Protein 4ROJ (pdb70)

Radius of gyration: 23.45 Å; Cα contacts (8 Å, |Δi|>4): 640; chains: 6; bounding box: 50×58×57 Å

Nearest PDB structures (foldseek):
  4roj-assembly1_A  TM=1.006E+00  e=5.117E-21  Homo sapiens
  7wfy-assembly1_C  TM=9.714E-01  e=4.549E-19  Homo sapiens
  2dlz-assembly1_A  TM=9.490E-01  e=2.581E-17  Homo sapiens
  2crh-assembly1_A  TM=8.941E-01  e=1.228E-12  Homo sapiens
  2ror-assembly1_A  TM=9.161E-01  e=2.485E-12  Homo sapiens

Solvent-accessible surface area: 17900 Å² total

Structure (mmCIF, N/CA/C/O backbone):
data_4ROJ
#
_entry.id   4ROJ
#
_cell.length_a   99.764
_cell.length_b   99.764
_cell.length_c   160.946
_cell.angle_alpha   90.000
_cell.angle_beta   90.000
_cell.angle_gamma   120.000
#
_symmetry.space_group_name_H-M   'P 61 2 2'
#
loop_
_entity.id
_entity.type
_entity.pdbx_description
1 polymer 'Guanine nucleotide exchange factor VAV2'
2 polymer 'Thioredoxin-interacting protein'
3 non-polymer 'UNKNOWN ATOM OR ION'
4 water water
#
loop_
_atom_site.group_PDB
_atom_site.id
_atom_site.type_symbol
_atom_site.label_atom_id
_atom_site.label_alt_id
_atom_site.label_comp_id
_atom_site.label_asym_id
_atom_site.label_entity_id
_atom_site.label_seq_id
_atom_site.pdbx_PDB_ins_code
_atom_site.Cartn_x
_atom_site.Cartn_y
_atom_site.Cartn_z
_atom_site.occupancy
_atom_site.B_iso_or_equiv
_atom_site.auth_seq_id
_atom_site.auth_comp_id
_atom_site.auth_asym_id
_atom_site.auth_atom_id
_atom_site.pdbx_PDB_model_num
ATOM 1 N N . ASP A 1 2 ? 88.234 1.264 6.840 1.00 71.21 667 ASP A N 1
ATOM 2 C CA . ASP A 1 2 ? 88.493 1.876 5.499 1.00 70.44 667 ASP A CA 1
ATOM 3 C C . ASP A 1 2 ? 87.256 2.678 5.046 1.00 63.98 667 ASP A C 1
ATOM 4 O O . ASP A 1 2 ? 86.212 2.104 4.697 1.00 64.94 667 ASP A O 1
ATOM 9 N N . TYR A 1 3 ? 87.397 3.998 5.044 1.00 53.01 668 TYR A N 1
ATOM 10 C CA . TYR A 1 3 ? 86.283 4.913 4.781 1.00 48.74 668 TYR A CA 1
ATOM 11 C C . TYR A 1 3 ? 86.402 5.572 3.449 1.00 45.51 668 TYR A C 1
ATOM 12 O O . TYR A 1 3 ? 85.660 6.515 3.164 1.00 40.11 668 TYR A O 1
ATOM 21 N N . THR A 1 4 ? 87.335 5.110 2.631 1.00 46.53 669 THR A N 1
ATOM 22 C CA . THR A 1 4 ? 87.649 5.825 1.382 1.00 50.70 669 THR A CA 1
ATOM 23 C C . THR A 1 4 ? 86.474 5.807 0.408 1.00 50.99 669 THR A C 1
ATOM 24 O O . THR A 1 4 ? 86.386 6.658 -0.451 1.00 55.36 669 THR A O 1
ATOM 28 N N . ALA A 1 5 ? 85.570 4.846 0.567 1.00 49.90 670 ALA A N 1
ATOM 29 C CA . ALA A 1 5 ? 84.366 4.773 -0.232 1.00 51.09 670 ALA A CA 1
ATOM 30 C C . ALA A 1 5 ? 83.341 5.865 0.085 1.00 46.71 670 ALA A C 1
ATOM 31 O O . ALA A 1 5 ? 82.556 6.229 -0.793 1.00 47.28 670 ALA A O 1
ATOM 33 N N . TYR A 1 6 ? 83.355 6.417 1.309 1.00 41.80 671 TYR A N 1
ATOM 34 C CA . TYR A 1 6 ? 82.308 7.335 1.712 1.00 38.10 671 TYR A CA 1
ATOM 35 C C . TYR A 1 6 ? 82.521 8.735 1.137 1.00 38.26 671 TYR A C 1
ATOM 36 O O . TYR A 1 6 ? 83.630 9.287 1.225 1.00 36.71 671 TYR A O 1
ATOM 45 N N . PRO A 1 7 ? 81.448 9.344 0.590 1.00 38.11 672 PRO A N 1
ATOM 46 C CA . PRO A 1 7 ? 81.518 10.686 -0.013 1.00 37.13 672 PRO A CA 1
ATOM 47 C C . PRO A 1 7 ? 81.885 11.819 0.963 1.00 33.20 672 PRO A C 1
ATOM 48 O O . PRO A 1 7 ? 82.264 12.917 0.516 1.00 33.70 672 PRO A O 1
ATOM 52 N N . TRP A 1 8 ? 81.784 11.561 2.261 1.00 27.62 673 TRP A N 1
ATOM 53 C CA . TRP A 1 8 ? 82.191 12.531 3.309 1.00 25.36 673 TRP A CA 1
ATOM 54 C C . TRP A 1 8 ? 83.624 12.353 3.802 1.00 24.46 673 TRP A C 1
ATOM 55 O O . TRP A 1 8 ? 84.111 13.161 4.631 1.00 23.37 673 TRP A O 1
ATOM 66 N N . PHE A 1 9 ? 84.301 11.293 3.339 1.00 27.10 674 PHE A N 1
ATOM 67 C CA . PHE A 1 9 ? 85.636 11.024 3.809 1.00 28.32 674 PHE A CA 1
ATOM 68 C C . PHE A 1 9 ? 86.708 11.671 2.910 1.00 29.54 674 PHE A C 1
ATOM 69 O O . PHE A 1 9 ? 86.802 11.389 1.730 1.00 29.79 674 PHE A O 1
ATOM 77 N N . ALA A 1 10 ? 87.511 12.522 3.521 1.00 27.21 675 ALA A N 1
ATOM 78 C CA . ALA A 1 10 ? 88.533 13.332 2.814 1.00 28.27 675 ALA A CA 1
ATOM 79 C C . ALA A 1 10 ? 89.955 12.837 3.008 1.00 29.91 675 ALA A C 1
ATOM 80 O O . ALA A 1 10 ? 90.894 13.456 2.492 1.00 32.47 675 ALA A O 1
ATOM 82 N N . GLY A 1 11 ? 90.156 11.751 3.753 1.00 29.82 676 GLY A N 1
ATOM 83 C CA . GLY A 1 11 ? 91.505 11.251 3.950 1.00 32.69 676 GLY A CA 1
ATOM 84 C C . GLY A 1 11 ? 92.336 12.262 4.739 1.00 32.82 676 GLY A C 1
ATOM 85 O O . GLY A 1 11 ? 91.797 12.961 5.613 1.00 31.11 676 GLY A O 1
ATOM 86 N N . ASN A 1 12 ? 93.615 12.356 4.385 1.00 33.27 677 ASN A N 1
ATOM 87 C CA A ASN A 1 12 ? 94.611 13.166 5.104 0.70 36.54 677 ASN A CA 1
ATOM 88 C CA B ASN A 1 12 ? 94.602 13.171 5.131 0.30 35.50 677 ASN A CA 1
ATOM 89 C C . ASN A 1 12 ? 94.599 14.654 4.730 1.00 34.89 677 ASN A C 1
ATOM 90 O O . ASN A 1 12 ? 95.643 15.254 4.577 1.00 42.15 677 ASN A O 1
ATOM 99 N N . MET A 1 13 ? 93.432 15.248 4.553 1.00 33.75 678 MET A N 1
ATOM 100 C CA . MET A 1 13 ? 93.346 16.656 4.113 1.00 32.27 678 MET A CA 1
ATOM 101 C C . MET A 1 13 ? 93.653 17.541 5.323 1.00 32.88 678 MET A C 1
ATOM 102 O O . MET A 1 13 ? 93.134 17.239 6.389 1.00 32.55 678 MET A O 1
ATOM 107 N N . GLU A 1 14 ? 94.465 18.600 5.185 1.00 33.87 679 GLU A N 1
ATOM 108 C CA . GLU A 1 14 ? 94.768 19.477 6.347 1.00 34.58 679 GLU A CA 1
ATOM 109 C C . GLU A 1 14 ? 93.846 20.720 6.432 1.00 31.44 679 GLU A C 1
ATOM 110 O O . GLU A 1 14 ? 92.986 20.895 5.585 1.00 28.22 679 GLU A O 1
ATOM 116 N N . ARG A 1 15 ? 93.989 21.535 7.482 1.00 29.35 680 ARG A N 1
ATOM 117 C CA . ARG A 1 15 ? 92.991 22.553 7.756 1.00 28.31 680 ARG A CA 1
ATOM 118 C C . ARG A 1 15 ? 92.887 23.533 6.630 1.00 27.23 680 ARG A C 1
ATOM 119 O O . ARG A 1 15 ? 91.795 23.865 6.247 1.00 25.14 680 ARG A O 1
ATOM 127 N N . GLN A 1 16 ? 94.014 24.004 6.111 1.00 28.38 681 GLN A N 1
ATOM 128 C CA . GLN A 1 16 ? 93.995 25.046 5.078 1.00 31.47 681 GLN A CA 1
ATOM 129 C C . GLN A 1 16 ? 93.216 24.562 3.824 1.00 30.14 681 GLN A C 1
ATOM 130 O O . GLN A 1 16 ? 92.357 25.284 3.287 1.00 29.02 681 GLN A O 1
ATOM 136 N N . GLN A 1 17 ? 93.514 23.347 3.389 1.00 29.38 682 GLN A N 1
ATOM 137 C CA . GLN A 1 17 ? 92.823 22.804 2.218 1.00 29.88 682 GLN A CA 1
ATOM 138 C C . GLN A 1 17 ? 91.367 22.700 2.476 1.00 27.86 682 GLN A C 1
ATOM 139 O O . GLN A 1 17 ? 90.542 23.015 1.632 1.00 26.63 682 GLN A O 1
ATOM 145 N N . THR A 1 18 ? 91.015 22.227 3.670 1.00 24.53 683 THR A N 1
ATOM 146 C CA . THR A 1 18 ? 89.625 22.009 4.032 1.00 24.74 683 THR A CA 1
ATOM 147 C C . THR A 1 18 ? 88.842 23.328 4.059 1.00 25.80 683 THR A C 1
ATOM 148 O O . THR A 1 18 ? 87.721 23.404 3.548 1.00 24.64 683 THR A O 1
ATOM 152 N N . ASP A 1 19 ? 89.421 24.346 4.710 1.00 26.84 684 ASP A N 1
ATOM 153 C CA . ASP A 1 19 ? 88.793 25.664 4.759 1.00 29.43 684 ASP A CA 1
ATOM 154 C C . ASP A 1 19 ? 88.584 26.224 3.358 1.00 32.81 684 ASP A C 1
ATOM 155 O O . ASP A 1 19 ? 87.469 26.694 3.000 1.00 32.14 684 ASP A O 1
ATOM 160 N N . ASN A 1 20 ? 89.654 26.162 2.557 1.00 34.13 685 ASN A N 1
ATOM 161 C CA . ASN A 1 20 ? 89.599 26.668 1.205 1.00 40.09 685 ASN A CA 1
ATOM 162 C C . ASN A 1 20 ? 88.532 25.959 0.388 1.00 37.42 685 ASN A C 1
ATOM 163 O O . ASN A 1 20 ? 87.907 26.546 -0.445 1.00 38.56 685 ASN A O 1
ATOM 168 N N . LEU A 1 21 ? 88.299 24.704 0.670 1.00 33.87 686 LEU A N 1
ATOM 169 C CA . LEU A 1 21 ? 87.308 23.941 -0.063 1.00 36.45 686 LEU A CA 1
ATOM 170 C C . LEU A 1 21 ? 85.861 24.180 0.374 1.00 36.69 686 LEU A C 1
ATOM 171 O O . LEU A 1 21 ? 84.986 24.466 -0.466 1.00 42.38 686 LEU A O 1
ATOM 176 N N . LEU A 1 22 ? 85.589 24.065 1.682 1.00 30.87 687 LEU A N 1
ATOM 177 C CA . LEU A 1 22 ? 84.241 24.210 2.195 1.00 30.70 687 LEU A CA 1
ATOM 178 C C . LEU A 1 22 ? 83.690 25.641 2.215 1.00 34.49 687 LEU A C 1
ATOM 179 O O . LEU A 1 22 ? 82.453 25.820 2.262 1.00 32.23 687 LEU A O 1
ATOM 184 N N . LYS A 1 23 ? 84.583 26.648 2.243 1.00 34.07 688 LYS A N 1
ATOM 185 C CA . LYS A 1 23 ? 84.142 28.029 2.424 1.00 39.93 688 LYS A CA 1
ATOM 186 C C . LYS A 1 23 ? 83.215 28.419 1.243 1.00 42.48 688 LYS A C 1
ATOM 187 O O . LYS A 1 23 ? 82.377 29.259 1.395 1.00 42.97 688 LYS A O 1
ATOM 189 N N . SER A 1 24 ? 83.394 27.791 0.081 1.00 41.86 689 SER A N 1
ATOM 190 C CA . SER A 1 24 ? 82.578 28.112 -1.083 1.00 46.67 689 SER A CA 1
ATOM 191 C C . SER A 1 24 ? 81.285 27.278 -1.153 1.00 45.13 689 SER A C 1
ATOM 192 O O . SER A 1 24 ? 80.501 27.473 -2.068 1.00 45.78 689 SER A O 1
ATOM 195 N N . HIS A 1 25 ? 81.069 26.367 -0.200 1.00 39.81 690 HIS A N 1
ATOM 196 C CA . HIS A 1 25 ? 79.891 25.450 -0.186 1.00 39.53 690 HIS A CA 1
ATOM 197 C C . HIS A 1 25 ? 78.755 25.892 0.707 1.00 39.93 690 HIS A C 1
ATOM 198 O O . HIS A 1 25 ? 78.921 26.789 1.544 1.00 39.90 690 HIS A O 1
ATOM 205 N N . ALA A 1 26 ? 77.604 25.229 0.558 1.00 40.41 691 ALA A N 1
ATOM 206 C CA . ALA A 1 26 ? 76.412 25.564 1.335 1.00 41.56 691 ALA A CA 1
ATOM 207 C C . ALA A 1 26 ? 76.538 25.139 2.823 1.00 37.98 691 ALA A C 1
ATOM 208 O O . ALA A 1 26 ? 77.245 24.161 3.171 1.00 34.30 691 ALA A O 1
ATOM 210 N N . SER A 1 27 ? 75.842 25.894 3.684 1.00 37.84 692 SER A N 1
ATOM 211 C CA . SER A 1 27 ? 75.783 25.600 5.119 1.00 36.42 692 SER A CA 1
ATOM 212 C C . SER A 1 27 ? 75.325 24.157 5.263 1.00 32.93 692 SER A C 1
ATOM 213 O O . SER A 1 27 ? 74.399 23.760 4.574 1.00 35.16 692 SER A O 1
ATOM 216 N N . GLY A 1 28 ? 76.017 23.355 6.085 1.00 29.33 693 GLY A N 1
ATOM 217 C CA . GLY A 1 28 ? 75.699 21.931 6.248 1.00 28.16 693 GLY A CA 1
ATOM 218 C C . GLY A 1 28 ? 76.601 20.979 5.470 1.00 27.91 693 GLY A C 1
ATOM 219 O O . GLY A 1 28 ? 76.571 19.751 5.693 1.00 25.15 693 GLY A O 1
ATOM 220 N N . THR A 1 29 ? 77.438 21.535 4.572 1.00 26.57 694 THR A N 1
ATOM 221 C CA . THR A 1 29 ? 78.438 20.742 3.876 1.00 25.59 694 THR A CA 1
ATOM 222 C C . THR A 1 29 ? 79.576 20.336 4.835 1.00 23.72 694 THR A C 1
ATOM 223 O O . THR A 1 29 ? 80.088 21.184 5.562 1.00 22.50 694 THR A O 1
ATOM 227 N N . TYR A 1 30 ? 79.972 19.052 4.804 1.00 22.05 695 TYR A N 1
ATOM 228 C CA . TYR A 1 30 ? 80.913 18.528 5.774 1.00 21.67 695 TYR A CA 1
ATOM 229 C C . TYR A 1 30 ? 81.827 17.465 5.218 1.00 20.77 695 TYR A C 1
ATOM 230 O O . TYR A 1 30 ? 81.588 16.872 4.138 1.00 24.51 695 TYR A O 1
ATOM 239 N N . LEU A 1 31 ? 82.894 17.270 5.945 1.00 19.65 696 LEU A N 1
ATOM 240 C CA . LEU A 1 31 ? 83.845 16.197 5.690 1.00 20.42 696 LEU A CA 1
ATOM 241 C C . LEU A 1 31 ? 84.464 15.700 6.988 1.00 18.21 696 LEU A C 1
ATOM 242 O O . LEU A 1 31 ? 84.411 16.354 7.970 1.00 17.90 696 LEU A O 1
ATOM 247 N N . ILE A 1 32 ? 84.924 14.461 6.979 1.00 20.14 697 ILE A N 1
ATOM 248 C CA . ILE A 1 32 ? 85.784 13.917 8.013 1.00 20.52 697 ILE A CA 1
ATOM 249 C C . ILE A 1 32 ? 87.157 13.780 7.428 1.00 21.63 697 ILE A C 1
ATOM 250 O O . ILE A 1 32 ? 87.341 13.228 6.305 1.00 21.88 697 ILE A O 1
ATOM 255 N N . ARG A 1 33 ? 88.147 14.271 8.172 1.00 20.75 698 ARG A N 1
ATOM 256 C CA . ARG A 1 33 ? 89.525 14.199 7.732 1.00 23.27 698 ARG A CA 1
ATOM 257 C C . ARG A 1 33 ? 90.394 13.564 8.839 1.00 25.11 698 ARG A C 1
ATOM 258 O O . ARG A 1 33 ? 90.055 13.642 10.027 1.00 22.98 698 ARG A O 1
ATOM 266 N N . GLU A 1 34 ? 91.447 12.891 8.410 1.00 27.50 699 GLU A N 1
ATOM 267 C CA . GLU A 1 34 ? 92.432 12.310 9.273 1.00 33.73 699 GLU A CA 1
ATOM 268 C C . GLU A 1 34 ? 93.501 13.280 9.679 1.00 35.81 699 GLU A C 1
ATOM 269 O O . GLU A 1 34 ? 93.952 14.116 8.880 1.00 34.57 699 GLU A O 1
ATOM 275 N N . ARG A 1 35 ? 93.961 13.066 10.919 1.00 39.90 700 ARG A N 1
ATOM 276 C CA . ARG A 1 35 ? 95.027 13.832 11.563 1.00 43.99 700 ARG A CA 1
ATOM 277 C C . ARG A 1 35 ? 96.072 12.801 12.080 1.00 52.27 700 ARG A C 1
ATOM 278 O O . ARG A 1 35 ? 96.103 12.465 13.273 1.00 48.01 700 ARG A O 1
ATOM 286 N N . PRO A 1 36 ? 96.901 12.259 11.167 1.00 58.21 701 PRO A N 1
ATOM 287 C CA . PRO A 1 36 ? 97.746 11.104 11.521 1.00 67.06 701 PRO A CA 1
ATOM 288 C C . PRO A 1 36 ? 98.656 11.323 12.748 1.00 72.11 701 PRO A C 1
ATOM 289 O O . PRO A 1 36 ? 98.913 10.378 13.489 1.00 71.98 701 PRO A O 1
ATOM 293 N N . ALA A 1 37 ? 99.114 12.563 12.950 1.00 74.56 702 ALA A N 1
ATOM 294 C CA . ALA A 1 37 ? 100.109 12.876 13.986 1.00 76.93 702 ALA A CA 1
ATOM 295 C C . ALA A 1 37 ? 99.532 12.843 15.394 1.00 74.70 702 ALA A C 1
ATOM 296 O O . ALA A 1 37 ? 100.264 12.582 16.350 1.00 75.77 702 ALA A O 1
ATOM 298 N N . GLU A 1 38 ? 98.218 13.057 15.510 1.00 65.38 703 GLU A N 1
ATOM 299 C CA . GLU A 1 38 ? 97.620 13.551 16.753 1.00 63.14 703 GLU A CA 1
ATOM 300 C C . GLU A 1 38 ? 96.906 12.500 17.582 1.00 62.49 703 GLU A C 1
ATOM 301 O O . GLU A 1 38 ? 96.569 11.421 17.084 1.00 63.04 703 GLU A O 1
ATOM 307 N N . ALA A 1 39 ? 96.637 12.858 18.842 1.00 63.89 704 ALA A N 1
ATOM 308 C CA . ALA A 1 39 ? 95.909 11.988 19.785 1.00 65.36 704 ALA A CA 1
ATOM 309 C C . ALA A 1 39 ? 94.424 11.896 19.430 1.00 60.24 704 ALA A C 1
ATOM 310 O O . ALA A 1 39 ? 93.713 10.976 19.857 1.00 63.79 704 ALA A O 1
ATOM 312 N N . GLU A 1 40 ? 93.945 12.881 18.675 1.00 54.41 705 GLU A N 1
ATOM 313 C CA . GLU A 1 40 ? 92.601 12.847 18.140 1.00 47.06 705 GLU A CA 1
ATOM 314 C C . GLU A 1 40 ? 92.815 12.722 16.629 1.00 47.81 705 GLU A C 1
ATOM 315 O O . GLU A 1 40 ? 93.175 13.717 15.942 1.00 45.76 705 GLU A O 1
ATOM 321 N N . ARG A 1 41 ? 92.672 11.508 16.103 1.00 44.50 706 ARG A N 1
ATOM 322 C CA . ARG A 1 41 ? 93.141 11.274 14.731 1.00 45.93 706 ARG A CA 1
ATOM 323 C C . ARG A 1 41 ? 92.134 11.609 13.617 1.00 37.01 706 ARG A C 1
ATOM 324 O O . ARG A 1 41 ? 92.508 11.553 12.452 1.00 39.08 706 ARG A O 1
ATOM 332 N N . PHE A 1 42 ? 90.911 12.000 13.975 1.00 27.42 707 PHE A N 1
ATOM 333 C CA . PHE A 1 42 ? 89.993 12.609 13.025 1.00 25.56 707 PHE A CA 1
ATOM 334 C C . PHE A 1 42 ? 89.470 13.967 13.454 1.00 23.58 707 PHE A C 1
ATOM 335 O O . PHE A 1 42 ? 89.436 14.306 14.654 1.00 23.85 707 PHE A O 1
ATOM 343 N N . ALA A 1 43 ? 89.036 14.727 12.463 1.00 22.28 708 ALA A N 1
ATOM 344 C CA . ALA A 1 43 ? 88.255 15.918 12.682 1.00 21.28 708 ALA A CA 1
ATOM 345 C C . ALA A 1 43 ? 87.060 15.914 11.754 1.00 20.79 708 ALA A C 1
ATOM 346 O O . ALA A 1 43 ? 87.128 15.398 10.655 1.00 20.76 708 ALA A O 1
ATOM 348 N N . ILE A 1 44 ? 85.962 16.514 12.226 1.00 18.01 709 ILE A N 1
ATOM 349 C CA . ILE A 1 44 ? 84.842 16.854 11.397 1.00 19.59 709 ILE A CA 1
ATOM 350 C C . ILE A 1 44 ? 84.955 18.321 11.083 1.00 19.17 709 ILE A C 1
ATOM 351 O O . ILE A 1 44 ? 85.217 19.189 11.988 1.00 18.56 709 ILE A O 1
ATOM 356 N N . SER A 1 45 ? 84.859 18.614 9.800 1.00 19.49 710 SER A N 1
ATOM 357 C CA . SER A 1 45 ? 84.788 20.000 9.372 1.00 19.63 710 SER A CA 1
ATOM 358 C C . SER A 1 45 ? 83.453 20.279 8.642 1.00 18.16 710 SER A C 1
ATOM 359 O O . SER A 1 45 ? 83.074 19.532 7.747 1.00 19.11 710 SER A O 1
ATOM 362 N N . ILE A 1 46 ? 82.841 21.409 8.969 1.00 19.22 711 ILE A N 1
ATOM 363 C CA . ILE A 1 46 ? 81.507 21.741 8.503 1.00 21.01 711 ILE A CA 1
ATOM 364 C C . ILE A 1 46 ? 81.324 23.226 8.260 1.00 21.82 711 ILE A C 1
ATOM 365 O O . ILE A 1 46 ? 81.753 24.084 9.049 1.00 22.92 711 ILE A O 1
ATOM 370 N N . LYS A 1 47 ? 80.718 23.540 7.108 1.00 22.95 712 LYS A N 1
ATOM 371 C CA . LYS A 1 47 ? 80.322 24.903 6.786 1.00 25.35 712 LYS A CA 1
ATOM 372 C C . LYS A 1 47 ? 79.075 25.219 7.579 1.00 27.40 712 LYS A C 1
ATOM 373 O O . LYS A 1 47 ? 78.063 24.469 7.515 1.00 27.99 712 LYS A O 1
ATOM 379 N N . PHE A 1 48 ? 79.095 26.322 8.308 1.00 29.03 713 PHE A N 1
ATOM 380 C CA . PHE A 1 48 ? 77.881 26.733 9.009 1.00 32.86 713 PHE A CA 1
ATOM 381 C C . PHE A 1 48 ? 77.870 28.232 9.116 1.00 36.29 713 PHE A C 1
ATOM 382 O O . PHE A 1 48 ? 78.859 28.834 9.525 1.00 35.25 713 PHE A O 1
ATOM 390 N N A ASN A 1 49 ? 76.791 28.859 8.659 0.50 40.86 714 ASN A N 1
ATOM 391 N N B ASN A 1 49 ? 76.695 28.788 8.815 0.50 40.58 714 ASN A N 1
ATOM 392 C CA A ASN A 1 49 ? 76.633 30.322 8.723 0.50 45.46 714 ASN A CA 1
ATOM 393 C CA B ASN A 1 49 ? 76.553 30.174 8.443 0.50 45.19 714 ASN A CA 1
ATOM 394 C C A ASN A 1 49 ? 77.923 31.150 8.483 0.50 46.47 714 ASN A C 1
ATOM 395 C C B ASN A 1 49 ? 77.580 30.437 7.377 0.50 44.40 714 ASN A C 1
ATOM 396 O O A ASN A 1 49 ? 78.434 31.867 9.371 0.50 45.57 714 ASN A O 1
ATOM 397 O O B ASN A 1 49 ? 77.554 29.842 6.296 0.50 42.32 714 ASN A O 1
ATOM 406 N N A ASP A 1 50 ? 78.420 31.025 7.256 0.50 45.73 715 ASP A N 1
ATOM 407 N N B ASP A 1 50 ? 78.540 31.265 7.753 0.50 45.56 715 ASP A N 1
ATOM 408 C CA A ASP A 1 50 ? 79.549 31.808 6.732 0.50 48.61 715 ASP A CA 1
ATOM 409 C CA B ASP A 1 50 ? 79.500 31.818 6.842 0.50 48.45 715 ASP A CA 1
ATOM 410 C C . ASP A 1 50 ? 80.911 31.475 7.310 1.00 44.88 715 ASP A C 1
ATOM 411 O O . ASP A 1 50 ? 81.865 32.191 7.031 1.00 44.02 715 ASP A O 1
ATOM 416 N N . GLU A 1 51 ? 81.017 30.364 8.041 1.00 40.27 716 GLU A N 1
ATOM 417 C CA . GLU A 1 51 ? 82.263 29.937 8.620 1.00 39.17 716 GLU A CA 1
ATOM 418 C C . GLU A 1 51 ? 82.454 28.462 8.390 1.00 33.95 716 GLU A C 1
ATOM 419 O O . GLU A 1 51 ? 81.513 27.716 8.176 1.00 29.45 716 GLU A O 1
ATOM 425 N N . VAL A 1 52 ? 83.692 28.031 8.461 1.00 32.00 717 VAL A N 1
ATOM 426 C CA . VAL A 1 52 ? 83.985 26.617 8.458 1.00 29.70 717 VAL A CA 1
ATOM 427 C C . VAL A 1 52 ? 84.403 26.273 9.888 1.00 29.45 717 VAL A C 1
ATOM 428 O O . VAL A 1 52 ? 85.416 26.823 10.417 1.00 27.73 717 VAL A O 1
ATOM 432 N N . LYS A 1 53 ? 83.639 25.382 10.526 1.00 24.64 718 LYS A N 1
ATOM 433 C CA . LYS A 1 53 ? 83.904 24.979 11.907 1.00 25.42 718 LYS A CA 1
ATOM 434 C C . LYS A 1 53 ? 84.580 23.614 11.918 1.00 22.20 718 LYS A C 1
ATOM 435 O O . LYS A 1 53 ? 84.381 22.822 11.036 1.00 21.80 718 LYS A O 1
ATOM 441 N N . HIS A 1 54 ? 85.363 23.360 12.951 1.00 21.00 719 HIS A N 1
ATOM 442 C CA . HIS A 1 54 ? 86.118 22.148 13.062 1.00 19.07 719 HIS A CA 1
ATOM 443 C C . HIS A 1 54 ? 85.950 21.545 14.457 1.00 19.16 719 HIS A C 1
ATOM 444 O O . HIS A 1 54 ? 86.147 22.219 15.482 1.00 20.44 719 HIS A O 1
ATOM 451 N N . ILE A 1 55 ? 85.748 20.244 14.482 1.00 18.49 720 ILE A N 1
ATOM 452 C CA . ILE A 1 55 ? 85.488 19.502 15.698 1.00 19.75 720 ILE A CA 1
ATOM 453 C C . ILE A 1 55 ? 86.415 18.273 15.779 1.00 20.70 720 ILE A C 1
ATOM 454 O O . ILE A 1 55 ? 86.464 17.459 14.879 1.00 21.03 720 ILE A O 1
ATOM 459 N N . LYS A 1 56 ? 87.091 18.135 16.896 1.00 22.19 721 LYS A N 1
ATOM 460 C CA . LYS A 1 56 ? 87.973 17.000 17.155 1.00 24.06 721 LYS A CA 1
ATOM 461 C C . LYS A 1 56 ? 87.183 15.762 17.421 1.00 25.79 721 LYS A C 1
ATOM 462 O O . LYS A 1 56 ? 86.155 15.811 18.179 1.00 23.45 721 LYS A O 1
ATOM 468 N N . VAL A 1 57 ? 87.672 14.650 16.862 1.00 23.93 722 VAL A N 1
ATOM 469 C CA . VAL A 1 57 ? 87.057 13.343 17.083 1.00 25.58 722 VAL A CA 1
ATOM 470 C C . VAL A 1 57 ? 88.049 12.620 17.948 1.00 30.91 722 VAL A C 1
ATOM 471 O O . VAL A 1 57 ? 89.219 12.459 17.567 1.00 30.01 722 VAL A O 1
ATOM 475 N N . VAL A 1 58 ? 87.608 12.249 19.155 1.00 29.04 723 VAL A N 1
ATOM 476 C CA . VAL A 1 58 ? 88.505 11.622 20.140 1.00 34.38 723 VAL A CA 1
ATOM 477 C C . VAL A 1 58 ? 88.253 10.096 20.215 1.00 34.96 723 VAL A C 1
ATOM 478 O O . VAL A 1 58 ? 87.114 9.651 20.190 1.00 30.81 723 VAL A O 1
ATOM 482 N N . GLU A 1 59 ? 89.317 9.307 20.294 1.00 38.40 724 GLU A N 1
ATOM 483 C CA . GLU A 1 59 ? 89.214 7.898 20.644 1.00 43.47 724 GLU A CA 1
ATOM 484 C C . GLU A 1 59 ? 89.832 7.716 21.997 1.00 47.34 724 GLU A C 1
ATOM 485 O O . GLU A 1 59 ? 90.998 8.081 22.214 1.00 49.27 724 GLU A O 1
ATOM 491 N N . LYS A 1 60 ? 89.040 7.176 22.921 1.00 47.82 725 LYS A N 1
ATOM 492 C CA . LYS A 1 60 ? 89.456 7.013 24.304 1.00 53.92 725 LYS A CA 1
ATOM 493 C C . LYS A 1 60 ? 88.834 5.724 24.802 1.00 53.72 725 LYS A C 1
ATOM 494 O O . LYS A 1 60 ? 87.621 5.515 24.619 1.00 47.73 725 LYS A O 1
ATOM 500 N N . ASP A 1 61 ? 89.652 4.863 25.407 1.00 57.47 726 ASP A N 1
ATOM 501 C CA . ASP A 1 61 ? 89.205 3.538 25.843 1.00 61.36 726 ASP A CA 1
ATOM 502 C C . ASP A 1 61 ? 88.641 2.794 24.613 1.00 58.99 726 ASP A C 1
ATOM 503 O O . ASP A 1 61 ? 89.230 2.850 23.552 1.00 57.10 726 ASP A O 1
ATOM 508 N N . ASN A 1 62 ? 87.476 2.163 24.731 1.00 58.07 727 ASN A N 1
ATOM 509 C CA . ASN A 1 62 ? 86.898 1.381 23.622 1.00 57.65 727 ASN A CA 1
ATOM 510 C C . ASN A 1 62 ? 86.064 2.229 22.611 1.00 50.77 727 ASN A C 1
ATOM 511 O O . ASN A 1 62 ? 85.504 1.687 21.649 1.00 50.43 727 ASN A O 1
ATOM 516 N N . TRP A 1 63 ? 85.991 3.552 22.803 1.00 43.35 728 TRP A N 1
ATOM 517 C CA . TRP A 1 63 ? 84.939 4.333 22.122 1.00 37.72 728 TRP A CA 1
ATOM 518 C C . TRP A 1 63 ? 85.483 5.536 21.387 1.00 35.51 728 TRP A C 1
ATOM 519 O O . TRP A 1 63 ? 86.649 5.923 21.553 1.00 37.61 728 TRP A O 1
ATOM 530 N N . ILE A 1 64 ? 84.623 6.112 20.556 1.00 32.17 729 ILE A N 1
ATOM 531 C CA . ILE A 1 64 ? 84.964 7.253 19.764 1.00 30.47 729 ILE A CA 1
ATOM 532 C C . ILE A 1 64 ? 83.845 8.287 19.897 1.00 28.28 729 ILE A C 1
ATOM 533 O O . ILE A 1 64 ? 82.658 7.922 20.000 1.00 27.60 729 ILE A O 1
ATOM 538 N N . HIS A 1 65 ? 84.215 9.577 19.950 1.00 25.59 730 HIS A N 1
ATOM 539 C CA . HIS A 1 65 ? 83.199 10.627 20.280 1.00 24.25 730 HIS A CA 1
ATOM 540 C C . HIS A 1 65 ? 83.673 12.015 19.928 1.00 24.07 730 HIS A C 1
ATOM 541 O O . HIS A 1 65 ? 84.867 12.266 19.856 1.00 24.48 730 HIS A O 1
ATOM 548 N N . ILE A 1 66 ? 82.730 12.924 19.759 1.00 20.51 731 ILE A N 1
ATOM 549 C CA . ILE A 1 66 ? 83.064 14.371 19.738 1.00 21.46 731 ILE A CA 1
ATOM 550 C C . ILE A 1 66 ? 82.732 15.011 21.064 1.00 21.62 731 ILE A C 1
ATOM 551 O O . ILE A 1 66 ? 83.290 16.036 21.388 1.00 22.03 731 ILE A O 1
ATOM 556 N N . THR A 1 67 ? 81.862 14.369 21.869 1.00 22.17 732 THR A N 1
ATOM 557 C CA . THR A 1 67 ? 81.725 14.712 23.259 1.00 26.23 732 THR A CA 1
ATOM 558 C C . THR A 1 67 ? 81.624 13.440 24.080 1.00 26.92 732 THR A C 1
ATOM 559 O O . THR A 1 67 ? 80.980 12.480 23.644 1.00 24.43 732 THR A O 1
ATOM 563 N N . GLU A 1 68 ? 82.243 13.436 25.259 1.00 27.68 733 GLU A N 1
ATOM 564 C CA . GLU A 1 68 ? 82.184 12.249 26.154 1.00 31.37 733 GLU A CA 1
ATOM 565 C C . GLU A 1 68 ? 80.780 11.894 26.604 1.00 31.63 733 GLU A C 1
ATOM 566 O O . GLU A 1 68 ? 80.576 10.794 27.070 1.00 33.52 733 GLU A O 1
ATOM 572 N N . ALA A 1 69 ? 79.817 12.811 26.433 1.00 29.99 734 ALA A N 1
ATOM 573 C CA . ALA A 1 69 ? 78.403 12.561 26.753 1.00 32.39 734 ALA A CA 1
ATOM 574 C C . ALA A 1 69 ? 77.667 11.650 25.745 1.00 29.91 734 ALA A C 1
ATOM 575 O O . ALA A 1 69 ? 76.588 11.148 26.057 1.00 32.00 734 ALA A O 1
ATOM 577 N N . LYS A 1 70 ? 78.260 11.380 24.589 1.00 26.82 735 LYS A N 1
ATOM 578 C CA . LYS A 1 70 ? 77.634 10.549 23.565 1.00 27.01 735 LYS A CA 1
ATOM 579 C C . LYS A 1 70 ? 78.734 9.745 22.870 1.00 26.27 735 LYS A C 1
ATOM 580 O O . LYS A 1 70 ? 79.450 10.271 21.994 1.00 22.64 735 LYS A O 1
ATOM 586 N N . LYS A 1 71 ? 78.856 8.470 23.230 1.00 26.40 736 LYS A N 1
ATOM 587 C CA . LYS A 1 71 ? 80.010 7.668 22.829 1.00 28.43 736 LYS A CA 1
ATOM 588 C C . LYS A 1 71 ? 79.561 6.608 21.862 1.00 28.69 736 LYS A C 1
ATOM 589 O O . LYS A 1 71 ? 78.464 6.036 22.037 1.00 29.50 736 LYS A O 1
ATOM 595 N N . PHE A 1 72 ? 80.396 6.328 20.867 1.00 26.75 737 PHE A N 1
ATOM 596 C CA . PHE A 1 72 ? 80.074 5.370 19.813 1.00 28.67 737 PHE A CA 1
ATOM 597 C C . PHE A 1 72 ? 81.142 4.276 19.683 1.00 31.91 737 PHE A C 1
ATOM 598 O O . PHE A 1 72 ? 82.287 4.466 20.106 1.00 32.92 737 PHE A O 1
ATOM 606 N N . ASP A 1 73 ? 80.772 3.152 19.071 1.00 34.48 738 ASP A N 1
ATOM 607 C CA . ASP A 1 73 ? 81.681 1.997 18.931 1.00 39.01 738 ASP A CA 1
ATOM 608 C C . ASP A 1 73 ? 82.521 2.127 17.644 1.00 37.82 738 ASP A C 1
ATOM 609 O O . ASP A 1 73 ? 83.443 1.359 17.431 1.00 41.55 738 ASP A O 1
ATOM 614 N N . SER A 1 74 ? 82.213 3.111 16.805 1.00 34.94 739 SER A N 1
ATOM 615 C CA . SER A 1 74 ? 82.916 3.267 15.524 1.00 34.59 739 SER A CA 1
ATOM 616 C C . SER A 1 74 ? 82.673 4.634 14.918 1.00 31.39 739 SER A C 1
ATOM 617 O O . SER A 1 74 ? 81.651 5.315 15.193 1.00 29.03 739 SER A O 1
ATOM 620 N N . LEU A 1 75 ? 83.625 5.054 14.086 1.00 29.51 740 LEU A N 1
ATOM 621 C CA . LEU A 1 75 ? 83.508 6.316 13.379 1.00 27.79 740 LEU A CA 1
ATOM 622 C C . LEU A 1 75 ? 82.253 6.324 12.526 1.00 25.87 740 LEU A C 1
ATOM 623 O O . LEU A 1 75 ? 81.536 7.312 12.520 1.00 23.85 740 LEU A O 1
ATOM 628 N N . LEU A 1 76 ? 81.944 5.218 11.843 1.00 29.09 741 LEU A N 1
ATOM 629 C CA . LEU A 1 76 ? 80.725 5.194 10.981 1.00 30.47 741 LEU A CA 1
ATOM 630 C C . LEU A 1 76 ? 79.412 5.522 11.785 1.00 30.23 741 LEU A C 1
ATOM 631 O O . LEU A 1 76 ? 78.589 6.344 11.368 1.00 27.06 741 LEU A O 1
ATOM 636 N N . GLU A 1 77 ? 79.274 4.888 12.943 1.00 32.34 742 GLU A N 1
ATOM 637 C CA . GLU A 1 77 ? 78.120 5.093 13.841 1.00 32.88 742 GLU A CA 1
ATOM 638 C C . GLU A 1 77 ? 78.037 6.521 14.299 1.00 28.15 742 GLU A C 1
ATOM 639 O O . GLU A 1 77 ? 76.944 7.132 14.331 1.00 26.86 742 GLU A O 1
ATOM 645 N N . LEU A 1 78 ? 79.185 7.100 14.624 1.00 25.34 743 LEU A N 1
ATOM 646 C CA . LEU A 1 78 ? 79.209 8.464 15.031 1.00 22.41 743 LEU A CA 1
ATOM 647 C C . LEU A 1 78 ? 78.740 9.389 13.881 1.00 23.12 743 LEU A C 1
ATOM 648 O O . LEU A 1 78 ? 77.882 10.282 14.060 1.00 20.86 743 LEU A O 1
ATOM 653 N N . VAL A 1 79 ? 79.317 9.193 12.695 1.00 23.37 744 VAL A N 1
ATOM 654 C CA . VAL A 1 79 ? 78.937 10.008 11.569 1.00 23.29 744 VAL A CA 1
ATOM 655 C C . VAL A 1 79 ? 77.429 9.858 11.246 1.00 24.00 744 VAL A C 1
ATOM 656 O O . VAL A 1 79 ? 76.719 10.847 11.038 1.00 23.75 744 VAL A O 1
ATOM 660 N N . GLU A 1 80 ? 76.943 8.633 11.230 1.00 26.17 745 GLU A N 1
ATOM 661 C CA . GLU A 1 80 ? 75.536 8.378 10.914 1.00 27.99 745 GLU A CA 1
ATOM 662 C C . GLU A 1 80 ? 74.582 8.975 11.953 1.00 28.10 745 GLU A C 1
ATOM 663 O O . GLU A 1 80 ? 73.528 9.505 11.598 1.00 27.09 745 GLU A O 1
ATOM 669 N N . TYR A 1 81 ? 75.000 8.987 13.229 1.00 27.14 746 TYR A N 1
ATOM 670 C CA . TYR A 1 81 ? 74.213 9.693 14.279 1.00 24.99 746 TYR A CA 1
ATOM 671 C C . TYR A 1 81 ? 74.060 11.168 13.900 1.00 24.09 746 TYR A C 1
ATOM 672 O O . TYR A 1 81 ? 72.938 11.664 13.818 1.00 24.77 746 TYR A O 1
ATOM 681 N N . TYR A 1 82 ? 75.153 11.890 13.652 1.00 21.10 747 TYR A N 1
ATOM 682 C CA . TYR A 1 82 ? 75.037 13.309 13.406 1.00 20.93 747 TYR A CA 1
ATOM 683 C C . TYR A 1 82 ? 74.526 13.713 12.008 1.00 21.15 747 TYR A C 1
ATOM 684 O O . TYR A 1 82 ? 74.146 14.895 11.779 1.00 22.32 747 TYR A O 1
ATOM 693 N N . GLN A 1 83 ? 74.455 12.744 11.117 1.00 22.69 748 GLN A N 1
ATOM 694 C CA . GLN A 1 83 ? 73.723 12.908 9.874 1.00 24.17 748 GLN A CA 1
ATOM 695 C C . GLN A 1 83 ? 72.259 13.245 10.135 1.00 27.80 748 GLN A C 1
ATOM 696 O O . GLN A 1 83 ? 71.620 14.009 9.339 1.00 27.71 748 GLN A O 1
ATOM 702 N N . CYS A 1 84 ? 71.674 12.624 11.183 1.00 26.44 749 CYS A N 1
ATOM 703 C CA . CYS A 1 84 ? 70.252 12.817 11.448 1.00 27.27 749 CYS A CA 1
ATOM 704 C C . CYS A 1 84 ? 69.910 13.612 12.748 1.00 26.25 749 CYS A C 1
ATOM 705 O O . CYS A 1 84 ? 68.745 14.024 12.913 1.00 28.10 749 CYS A O 1
ATOM 708 N N . HIS A 1 85 ? 70.886 13.815 13.634 1.00 25.65 750 HIS A N 1
ATOM 709 C CA . HIS A 1 85 ? 70.710 14.541 14.889 1.00 25.64 750 HIS A CA 1
ATOM 710 C C . HIS A 1 85 ? 71.594 15.748 14.869 1.00 25.05 750 HIS A C 1
ATOM 711 O O . HIS A 1 85 ? 72.799 15.615 14.673 1.00 26.77 750 HIS A O 1
ATOM 718 N N . SER A 1 86 ? 70.994 16.914 15.091 1.00 25.04 751 SER A N 1
ATOM 719 C CA . SER A 1 86 ? 71.713 18.164 15.018 1.00 26.32 751 SER A CA 1
ATOM 720 C C . SER A 1 86 ? 72.867 18.186 15.984 1.00 25.39 751 SER A C 1
ATOM 721 O O . SER A 1 86 ? 72.769 17.657 17.122 1.00 23.22 751 SER A O 1
ATOM 724 N N . LEU A 1 87 ? 73.954 18.861 15.554 1.00 23.89 752 LEU A N 1
ATOM 725 C CA . LEU A 1 87 ? 75.132 19.039 16.393 1.00 23.94 752 LEU A CA 1
ATOM 726 C C . LEU A 1 87 ? 74.819 19.904 17.586 1.00 26.02 752 LEU A C 1
ATOM 727 O O . LEU A 1 87 ? 75.594 19.970 18.551 1.00 25.73 752 LEU A O 1
ATOM 732 N N . LYS A 1 88 ? 73.692 20.598 17.560 1.00 26.42 753 LYS A N 1
ATOM 733 C CA . LYS A 1 88 ? 73.402 21.499 18.633 1.00 28.62 753 LYS A CA 1
ATOM 734 C C . LYS A 1 88 ? 73.228 20.792 19.983 1.00 29.34 753 LYS A 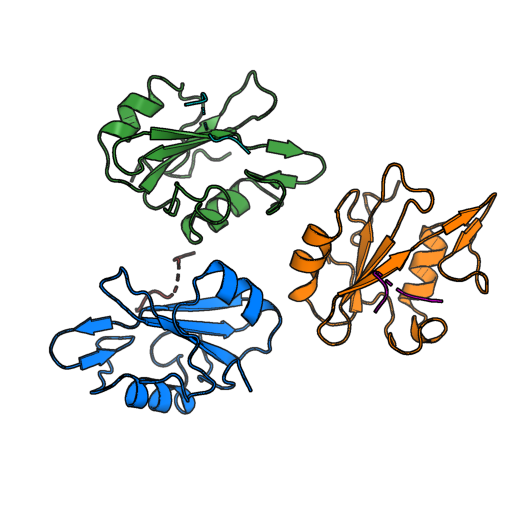C 1
ATOM 735 O O . LYS A 1 88 ? 73.315 21.424 20.966 1.00 26.11 753 LYS A O 1
ATOM 741 N N . GLU A 1 89 ? 72.963 19.484 20.009 1.00 29.53 754 GLU A N 1
ATOM 742 C CA . GLU A 1 89 ? 72.837 18.785 21.294 1.00 30.31 754 GLU A CA 1
ATOM 743 C C . GLU A 1 89 ? 74.190 18.792 22.044 1.00 30.46 754 GLU A C 1
ATOM 744 O O . GLU A 1 89 ? 74.193 18.632 23.268 1.00 29.61 754 GLU A O 1
ATOM 750 N N . SER A 1 90 ? 75.310 18.977 21.331 1.00 28.10 755 SER A N 1
ATOM 751 C CA A SER A 1 90 ? 76.574 19.186 22.002 0.60 29.93 755 SER A CA 1
ATOM 752 C CA B SER A 1 90 ? 76.608 19.175 22.007 0.40 29.87 755 SER A CA 1
ATOM 753 C C . SER A 1 90 ? 77.312 20.505 21.778 1.00 28.11 755 SER A C 1
ATOM 754 O O . SER A 1 90 ? 78.177 20.850 22.569 1.00 26.93 755 SER A O 1
ATOM 759 N N . PHE A 1 91 ? 76.928 21.266 20.739 1.00 27.25 756 PHE A N 1
ATOM 760 C CA . PHE A 1 91 ? 77.488 22.604 20.492 1.00 29.65 756 PHE A CA 1
ATOM 761 C C . PHE A 1 91 ? 76.338 23.490 20.151 1.00 31.36 756 PHE A C 1
ATOM 762 O O . PHE A 1 91 ? 75.860 23.441 19.051 1.00 32.43 756 PHE A O 1
ATOM 770 N N . LYS A 1 92 ? 75.851 24.277 21.086 1.00 36.77 757 LYS A N 1
ATOM 771 C CA A LYS A 1 92 ? 74.985 25.365 20.720 0.50 44.11 757 LYS A CA 1
ATOM 772 C CA B LYS A 1 92 ? 74.663 25.148 20.830 0.50 37.48 757 LYS A CA 1
ATOM 773 C C A LYS A 1 92 ? 75.907 26.312 19.899 0.50 46.68 757 LYS A C 1
ATOM 774 C C B LYS A 1 92 ? 74.887 26.146 19.638 0.50 39.97 757 LYS A C 1
ATOM 775 O O A LYS A 1 92 ? 77.161 26.321 20.056 0.50 43.27 757 LYS A O 1
ATOM 776 O O B LYS A 1 92 ? 73.928 26.543 18.956 0.50 37.23 757 LYS A O 1
ATOM 781 N N A GLN A 1 93 ? 75.297 27.059 18.995 0.50 48.58 758 GLN A N 1
ATOM 782 N N B GLN A 1 93 ? 76.159 26.519 19.397 0.50 39.18 758 GLN A N 1
ATOM 783 C CA A GLN A 1 93 ? 76.058 27.782 18.000 0.50 50.25 758 GLN A CA 1
ATOM 784 C CA B GLN A 1 93 ? 76.556 27.438 18.322 0.50 42.26 758 GLN A CA 1
ATOM 785 C C A GLN A 1 93 ? 76.403 26.870 16.791 0.50 44.82 758 GLN A C 1
ATOM 786 C C B GLN A 1 93 ? 76.377 26.857 16.898 0.50 41.11 758 GLN A C 1
ATOM 787 O O A GLN A 1 93 ? 77.028 27.340 15.820 0.50 44.85 758 GLN A O 1
ATOM 788 O O B GLN A 1 93 ? 76.549 27.563 15.900 0.50 43.26 758 GLN A O 1
ATOM 791 N N . LEU A 1 94 ? 76.017 25.582 16.823 1.00 37.81 759 LEU A N 1
ATOM 792 C CA . LEU A 1 94 ? 76.161 24.768 15.623 1.00 32.21 759 LEU A CA 1
ATOM 793 C C . LEU A 1 94 ? 74.914 23.892 15.364 1.00 29.23 759 LEU A C 1
ATOM 794 O O . LEU A 1 94 ? 74.941 22.659 15.419 1.00 28.90 759 LEU A O 1
ATOM 799 N N . ASP A 1 95 ? 73.825 24.554 15.068 1.00 28.07 760 ASP A N 1
ATOM 800 C CA . ASP A 1 95 ? 72.581 23.853 14.861 1.00 30.75 760 ASP A CA 1
ATOM 801 C C . ASP A 1 95 ? 72.434 23.428 13.416 1.00 30.83 760 ASP A C 1
ATOM 802 O O . ASP A 1 95 ? 71.701 24.048 12.657 1.00 32.05 760 ASP A O 1
ATOM 807 N N . THR A 1 96 ? 73.128 22.358 13.080 1.00 25.85 761 THR A N 1
ATOM 808 C CA . THR A 1 96 ? 72.967 21.699 11.782 1.00 27.02 761 THR A CA 1
ATOM 809 C C . THR A 1 96 ? 73.305 20.244 11.993 1.00 23.57 761 THR A C 1
ATOM 810 O O . THR A 1 96 ? 74.130 19.898 12.848 1.00 22.21 761 THR A O 1
ATOM 814 N N . THR A 1 97 ? 72.685 19.388 11.214 1.00 24.12 762 THR A N 1
ATOM 815 C CA . THR A 1 97 ? 73.189 18.053 10.981 1.00 23.79 762 THR A CA 1
ATOM 816 C C . THR A 1 97 ? 74.384 18.059 10.018 1.00 23.43 762 THR A C 1
ATOM 817 O O . THR A 1 97 ? 74.698 19.090 9.377 1.00 24.88 762 THR A O 1
ATOM 821 N N . LEU A 1 98 ? 75.017 16.894 9.927 1.00 21.73 763 LEU A N 1
ATOM 822 C CA . LEU A 1 98 ? 75.939 16.567 8.852 1.00 22.69 763 LEU A CA 1
ATOM 823 C C . LEU A 1 98 ? 75.095 16.280 7.607 1.00 25.68 763 LEU A C 1
ATOM 824 O O . LEU A 1 98 ? 74.665 15.141 7.334 1.00 26.54 763 LEU A O 1
ATOM 829 N N . LYS A 1 99 ? 74.834 17.342 6.874 1.00 25.17 764 LYS A N 1
ATOM 830 C CA . LYS A 1 99 ? 73.754 17.367 5.902 1.00 31.86 764 LYS A CA 1
ATOM 831 C C . LYS A 1 99 ? 74.217 17.005 4.485 1.00 31.76 764 LYS A C 1
ATOM 832 O O . LYS A 1 99 ? 73.581 16.219 3.834 1.00 31.77 764 LYS A O 1
ATOM 836 N N . TYR A 1 100 ? 75.326 17.560 4.003 1.00 30.58 765 TYR A N 1
ATOM 837 C CA . TYR A 1 100 ? 75.805 17.310 2.618 1.00 31.72 765 TYR A CA 1
ATOM 838 C C . TYR A 1 100 ? 77.259 16.862 2.603 1.00 30.60 765 TYR A C 1
ATOM 839 O O . TYR A 1 100 ? 78.138 17.659 2.923 1.00 28.46 765 TYR A O 1
ATOM 848 N N . PRO A 1 101 ? 77.531 15.594 2.238 1.00 32.90 766 PRO A N 1
ATOM 849 C CA . PRO A 1 101 ? 78.945 15.200 2.125 1.00 30.29 766 PRO A CA 1
ATOM 850 C C . PRO A 1 101 ? 79.649 16.045 1.073 1.00 32.71 766 PRO A C 1
ATOM 851 O O . PRO A 1 101 ? 79.093 16.274 -0.011 1.00 33.21 766 PRO A O 1
ATOM 855 N N . TYR A 1 102 ? 80.869 16.492 1.359 1.00 28.88 767 TYR A N 1
ATOM 856 C CA . TYR A 1 102 ? 81.519 17.437 0.449 1.00 30.60 767 TYR A CA 1
ATOM 857 C C . TYR A 1 102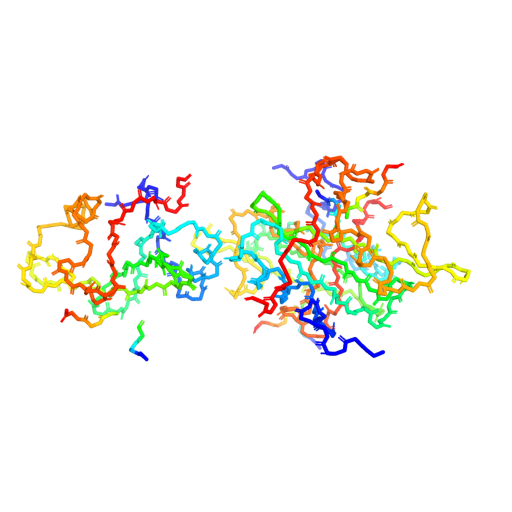 ? 81.661 16.932 -0.993 1.00 33.92 767 TYR A C 1
ATOM 858 O O . TYR A 1 102 ? 81.709 17.734 -1.888 1.00 35.51 767 TYR A O 1
ATOM 867 N N . LYS A 1 103 ? 81.792 15.631 -1.215 1.00 35.29 768 LYS A N 1
ATOM 868 C CA . LYS A 1 103 ? 81.906 15.136 -2.603 1.00 43.58 768 LYS A CA 1
ATOM 869 C C . LYS A 1 103 ? 80.574 15.042 -3.348 1.00 49.94 768 LYS A C 1
ATOM 870 O O . LYS A 1 103 ? 80.535 14.937 -4.593 1.00 52.46 768 LYS A O 1
ATOM 876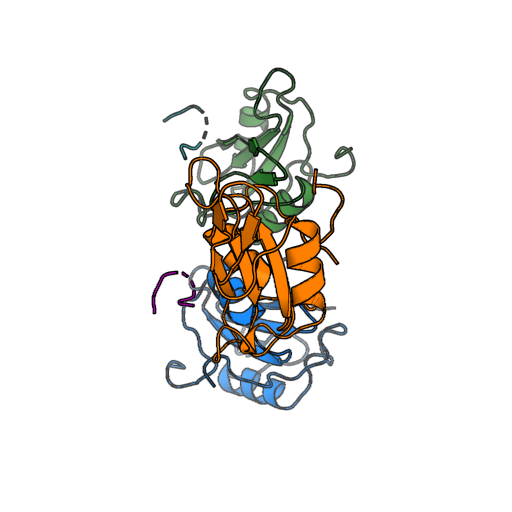 N N . SER A 1 104 ? 79.474 15.055 -2.613 1.00 53.26 769 SER A N 1
ATOM 877 C CA . SER A 1 104 ? 78.147 15.115 -3.255 1.00 61.02 769 SER A CA 1
ATOM 878 C C . SER A 1 104 ? 77.921 16.497 -3.888 1.00 59.24 769 SER A C 1
ATOM 879 O O . SER A 1 104 ? 77.263 16.610 -4.911 1.00 74.16 769 SER A O 1
ATOM 882 N N . ASP B 1 2 ? 89.886 59.404 -8.241 1.00 73.86 667 ASP B N 1
ATOM 883 C CA . ASP B 1 2 ? 90.361 58.488 -7.144 1.00 67.93 667 ASP B CA 1
ATOM 884 C C . ASP B 1 2 ? 89.218 57.614 -6.570 1.00 61.01 667 ASP B C 1
ATOM 885 O O . ASP B 1 2 ? 88.229 58.120 -6.048 1.00 58.11 667 ASP B O 1
ATOM 890 N N . TYR B 1 3 ? 89.394 56.300 -6.635 1.00 53.47 668 TYR B N 1
ATOM 891 C CA . TYR B 1 3 ? 88.323 55.362 -6.357 1.00 46.80 668 TYR B CA 1
ATOM 892 C C . TYR B 1 3 ? 88.420 54.704 -4.993 1.00 45.84 668 TYR B C 1
ATOM 893 O O . TYR B 1 3 ? 87.646 53.808 -4.672 1.00 42.30 668 TYR B O 1
ATOM 902 N N . THR B 1 4 ? 89.341 55.166 -4.167 1.00 47.97 669 THR B N 1
ATOM 903 C CA . THR B 1 4 ? 89.598 54.496 -2.913 1.00 48.71 669 THR B CA 1
ATOM 904 C C . THR B 1 4 ? 88.414 54.540 -1.927 1.00 51.57 669 THR B C 1
ATOM 905 O O . THR B 1 4 ? 88.281 53.660 -1.079 1.00 52.84 669 THR B O 1
ATOM 909 N N . ALA B 1 5 ? 87.542 55.538 -2.060 1.00 52.62 670 ALA B N 1
ATOM 910 C CA . ALA B 1 5 ? 86.322 55.602 -1.250 1.00 54.27 670 ALA B CA 1
ATOM 911 C C . ALA B 1 5 ? 85.273 54.510 -1.600 1.00 47.30 670 ALA B C 1
ATOM 912 O O . ALA B 1 5 ? 84.477 54.128 -0.739 1.00 46.55 670 ALA B O 1
ATOM 914 N N . TYR B 1 6 ? 85.290 53.977 -2.826 1.00 43.44 671 TYR B N 1
ATOM 915 C CA . TYR B 1 6 ? 84.219 53.089 -3.269 1.00 38.27 671 TYR B CA 1
ATOM 916 C C . TYR B 1 6 ? 84.398 51.688 -2.675 1.00 37.61 671 TYR B C 1
ATOM 917 O O . TYR B 1 6 ? 85.497 51.144 -2.717 1.00 34.40 671 TYR B O 1
ATOM 926 N N . PRO B 1 7 ? 83.303 51.084 -2.145 1.00 37.58 672 PRO B N 1
ATOM 927 C CA . PRO B 1 7 ? 83.408 49.756 -1.488 1.00 36.57 672 PRO B CA 1
ATOM 928 C C . PRO B 1 7 ? 83.676 48.592 -2.472 1.00 33.72 672 PRO B C 1
ATOM 929 O O . PRO B 1 7 ? 83.966 47.443 -2.040 1.00 35.02 672 PRO B O 1
ATOM 933 N N . TRP B 1 8 ? 83.593 48.884 -3.770 1.00 31.01 673 TRP B N 1
ATOM 934 C CA . TRP B 1 8 ? 83.965 47.920 -4.818 1.00 27.90 673 TRP B CA 1
ATOM 935 C C . TRP B 1 8 ? 85.415 48.035 -5.302 1.00 28.74 673 TRP B C 1
ATOM 936 O O . TRP B 1 8 ? 85.854 47.215 -6.101 1.00 27.24 673 TRP B O 1
ATOM 947 N N . PHE B 1 9 ? 86.151 49.062 -4.869 1.00 32.57 674 PHE B N 1
ATOM 948 C CA . PHE B 1 9 ? 87.486 49.305 -5.415 1.00 33.57 674 PHE B CA 1
ATOM 949 C C . PHE B 1 9 ? 88.549 48.637 -4.549 1.00 33.24 674 PHE B C 1
ATOM 950 O O . PHE B 1 9 ? 88.632 48.921 -3.383 1.00 32.96 674 PHE B O 1
ATOM 958 N N . ALA B 1 10 ? 89.346 47.750 -5.155 1.00 31.75 675 ALA B N 1
ATOM 959 C CA . ALA B 1 10 ? 90.291 46.886 -4.418 1.00 33.36 675 ALA B CA 1
ATOM 960 C C . ALA B 1 10 ? 91.732 47.290 -4.570 1.00 34.65 675 ALA B C 1
ATOM 961 O O . ALA B 1 10 ? 92.591 46.585 -4.083 1.00 37.90 675 ALA B O 1
ATOM 963 N N . GLY B 1 11 ? 92.011 48.401 -5.257 1.00 35.94 676 GLY B N 1
ATOM 964 C CA . GLY B 1 11 ? 93.396 48.842 -5.524 1.00 39.49 676 GLY B CA 1
ATOM 965 C C . GLY B 1 11 ? 94.179 47.800 -6.330 1.00 39.30 676 GLY B C 1
ATOM 966 O O . GLY B 1 11 ? 93.612 47.162 -7.198 1.00 35.25 676 GLY B O 1
ATOM 967 N N . ASN B 1 12 ? 95.444 47.570 -5.976 1.00 41.17 677 ASN B N 1
ATOM 968 C CA . ASN B 1 12 ? 96.317 46.620 -6.718 1.00 44.82 677 ASN B CA 1
ATOM 969 C C . ASN B 1 12 ? 96.246 45.155 -6.260 1.00 41.94 677 ASN B C 1
ATOM 970 O O . ASN B 1 12 ? 97.263 44.493 -6.141 1.00 49.94 677 ASN B O 1
ATOM 975 N N . MET B 1 13 ? 95.056 44.644 -6.028 1.00 38.44 678 MET B N 1
ATOM 976 C CA . MET B 1 13 ? 94.850 43.261 -5.677 1.00 37.62 678 MET B CA 1
ATOM 977 C C . MET B 1 13 ? 95.139 42.388 -6.920 1.00 38.19 678 MET B C 1
ATOM 978 O O . MET B 1 13 ? 94.682 42.746 -8.023 1.00 36.25 678 MET B O 1
ATOM 983 N N . GLU B 1 14 ? 95.932 41.309 -6.767 1.00 38.07 679 GLU B N 1
ATOM 984 C CA . GLU B 1 14 ? 96.264 40.442 -7.903 1.00 39.09 679 GLU B CA 1
ATOM 985 C C . GLU B 1 14 ? 95.295 39.264 -7.978 1.00 37.32 679 GLU B C 1
ATOM 986 O O . GLU B 1 14 ? 94.450 39.104 -7.097 1.00 33.27 679 GLU B O 1
ATOM 992 N N . ARG B 1 15 ? 95.378 38.454 -9.051 1.00 34.57 680 ARG B N 1
ATOM 993 C CA . ARG B 1 15 ? 94.321 37.469 -9.307 1.00 32.76 680 ARG B CA 1
ATOM 994 C C . ARG B 1 15 ? 94.139 36.438 -8.193 1.00 30.97 680 ARG B C 1
ATOM 995 O O . ARG B 1 15 ? 93.023 36.118 -7.822 1.00 29.91 680 ARG B O 1
ATOM 1003 N N . GLN B 1 16 ? 95.217 35.904 -7.681 1.00 32.85 681 GLN B N 1
ATOM 1004 C CA . GLN B 1 16 ? 95.098 34.862 -6.658 1.00 34.41 681 GLN B CA 1
ATOM 1005 C C . GLN B 1 16 ? 94.347 35.450 -5.425 1.00 33.97 681 GLN B C 1
ATOM 1006 O O . GLN B 1 16 ? 93.476 34.798 -4.849 1.00 33.42 681 GLN B O 1
ATOM 1012 N N . GLN B 1 17 ? 94.676 36.681 -5.058 1.00 34.52 682 GLN B N 1
ATOM 1013 C CA . GLN B 1 17 ? 94.141 37.247 -3.799 1.00 35.38 682 GLN B CA 1
ATOM 1014 C C . GLN B 1 17 ? 92.650 37.456 -4.007 1.00 32.21 682 GLN B C 1
ATOM 1015 O O . GLN B 1 17 ? 91.826 37.223 -3.118 1.00 30.64 682 GLN B O 1
ATOM 1021 N N . THR B 1 18 ? 92.318 37.871 -5.230 1.00 29.29 683 THR B N 1
ATOM 1022 C CA . THR B 1 18 ? 90.985 38.184 -5.607 1.00 27.07 683 THR B CA 1
ATOM 1023 C C . THR B 1 18 ? 90.159 36.896 -5.567 1.00 28.37 683 THR B C 1
ATOM 1024 O O . THR B 1 18 ? 89.093 36.892 -4.991 1.00 25.91 683 THR B O 1
ATOM 1028 N N . ASP B 1 19 ? 90.674 35.797 -6.154 1.00 28.50 684 ASP B N 1
ATOM 1029 C CA . ASP B 1 19 ? 89.899 34.534 -6.232 1.00 30.74 684 ASP B CA 1
ATOM 1030 C C . ASP B 1 19 ? 89.616 34.007 -4.840 1.00 33.80 684 ASP B C 1
ATOM 1031 O O . ASP B 1 19 ? 88.496 33.595 -4.511 1.00 34.65 684 ASP B O 1
ATOM 1036 N N . ASN B 1 20 ? 90.668 34.001 -4.036 1.00 35.90 685 ASN B N 1
ATOM 1037 C CA . ASN B 1 20 ? 90.616 33.422 -2.705 1.00 39.60 685 ASN B CA 1
ATOM 1038 C C . ASN B 1 20 ? 89.632 34.187 -1.832 1.00 40.18 685 ASN B C 1
ATOM 1039 O O . ASN B 1 20 ? 88.879 33.592 -1.090 1.00 42.36 685 ASN B O 1
ATOM 1044 N N . LEU B 1 21 ? 89.597 35.503 -1.997 1.00 37.94 686 LEU B N 1
ATOM 1045 C CA . LEU B 1 21 ? 88.649 36.379 -1.324 1.00 40.03 686 LEU B CA 1
ATOM 1046 C C . LEU B 1 21 ? 87.172 36.181 -1.778 1.00 37.44 686 LEU B C 1
ATOM 1047 O O . LEU B 1 21 ? 86.300 35.941 -0.967 1.00 36.63 686 LEU B O 1
ATOM 1052 N N . LEU B 1 22 ? 86.931 36.243 -3.091 1.00 31.95 687 LEU B N 1
ATOM 1053 C CA . LEU B 1 22 ? 85.580 36.191 -3.635 1.00 32.86 687 LEU B CA 1
ATOM 1054 C C . LEU B 1 22 ? 84.893 34.827 -3.608 1.00 36.06 687 LEU B C 1
ATOM 1055 O O . LEU B 1 22 ? 83.656 34.773 -3.600 1.00 33.69 687 LEU B O 1
ATOM 1060 N N . LYS B 1 23 ? 85.675 33.731 -3.585 1.00 37.42 688 LYS B N 1
ATOM 1061 C CA . LYS B 1 23 ? 85.114 32.360 -3.675 1.00 39.08 688 LYS B CA 1
ATOM 1062 C C . LYS B 1 23 ? 84.091 32.049 -2.572 1.00 39.74 688 LYS B C 1
ATOM 1063 O O . LYS B 1 23 ? 83.165 31.254 -2.793 1.00 42.42 688 LYS B O 1
ATOM 1065 N N . SER B 1 24 ? 84.217 32.685 -1.408 1.00 39.50 689 SER B N 1
ATOM 1066 C CA . SER B 1 24 ? 83.335 32.381 -0.293 1.00 42.71 689 SER B CA 1
ATOM 1067 C C . SER B 1 24 ? 82.065 33.214 -0.241 1.00 41.96 689 SER B C 1
ATOM 1068 O O . SER B 1 24 ? 81.232 32.999 0.636 1.00 43.98 689 SER B O 1
ATOM 1071 N N . HIS B 1 25 ? 81.897 34.141 -1.193 1.00 38.88 690 HIS B N 1
ATOM 1072 C CA . HIS B 1 25 ? 80.833 35.127 -1.160 1.00 39.18 690 HIS B CA 1
ATOM 1073 C C . HIS B 1 25 ? 79.726 34.712 -2.118 1.00 38.91 690 HIS B C 1
ATOM 1074 O O . HIS B 1 25 ? 79.911 33.853 -2.988 1.00 37.25 690 HIS B O 1
ATOM 1081 N N . ALA B 1 26 ? 78.592 35.364 -1.984 1.00 37.57 691 ALA B N 1
ATOM 1082 C CA . ALA B 1 26 ? 77.468 35.079 -2.835 1.00 39.62 691 ALA B CA 1
ATOM 1083 C C . ALA B 1 26 ? 77.695 35.556 -4.277 1.00 35.88 691 ALA B C 1
ATOM 1084 O O . ALA B 1 26 ? 78.495 36.477 -4.574 1.00 32.10 691 ALA B O 1
ATOM 1086 N N . SER B 1 27 ? 76.988 34.880 -5.173 1.00 36.77 692 SER B N 1
ATOM 1087 C CA . SER B 1 27 ? 76.914 35.265 -6.575 1.00 36.73 692 SER B CA 1
ATOM 1088 C C . SER B 1 27 ? 76.585 36.767 -6.687 1.00 34.16 692 SER B C 1
ATOM 1089 O O . SER B 1 27 ? 75.760 37.294 -5.941 1.00 33.24 692 SER B O 1
ATOM 1092 N N . GLY B 1 28 ? 77.280 37.463 -7.584 1.00 30.92 693 GLY B N 1
ATOM 1093 C CA . GLY B 1 28 ? 77.094 38.878 -7.757 1.00 29.53 693 GLY B CA 1
ATOM 1094 C C . GLY B 1 28 ? 78.049 39.753 -6.996 1.00 27.39 693 GLY B C 1
ATOM 1095 O O . GLY B 1 28 ? 78.038 40.966 -7.181 1.00 25.95 693 GLY B O 1
ATOM 1096 N N . THR B 1 29 ? 78.882 39.160 -6.137 1.00 27.31 694 THR B N 1
ATOM 1097 C CA . THR B 1 29 ? 79.827 39.923 -5.368 1.00 26.05 694 THR B CA 1
ATOM 1098 C C . THR B 1 29 ? 80.995 40.277 -6.275 1.00 24.92 694 THR B C 1
ATOM 1099 O O . THR B 1 29 ? 81.473 39.420 -6.982 1.00 23.41 694 THR B O 1
ATOM 1103 N N . TYR B 1 30 ? 81.455 41.529 -6.270 1.00 22.78 695 TYR B N 1
ATOM 1104 C CA . TYR B 1 30 ? 82.427 41.944 -7.284 1.00 22.77 695 TYR B CA 1
ATOM 1105 C C . TYR B 1 30 ? 83.428 42.953 -6.731 1.00 22.24 695 TYR B C 1
ATOM 1106 O O . TYR B 1 30 ? 83.203 43.565 -5.656 1.00 25.11 695 TYR B O 1
ATOM 1115 N N . LEU B 1 31 ? 84.509 43.119 -7.469 1.00 21.53 696 LEU B N 1
ATOM 1116 C CA . LEU B 1 31 ? 85.444 44.153 -7.218 1.00 22.53 696 LEU B CA 1
ATOM 1117 C C . LEU B 1 31 ? 86.109 44.647 -8.513 1.00 23.05 696 LEU B C 1
ATOM 1118 O O . LEU B 1 31 ? 86.084 43.972 -9.526 1.00 25.02 696 LEU B O 1
ATOM 1123 N N . ILE B 1 32 ? 86.638 45.871 -8.465 1.00 23.29 697 ILE B N 1
ATOM 1124 C CA . ILE B 1 32 ? 87.487 46.399 -9.503 1.00 24.60 697 ILE B CA 1
ATOM 1125 C C . ILE B 1 32 ? 88.880 46.498 -8.922 1.00 25.68 697 ILE B C 1
ATOM 1126 O O . ILE B 1 32 ? 89.069 47.026 -7.801 1.00 28.72 697 ILE B O 1
ATOM 1131 N N . ARG B 1 33 ? 89.868 46.001 -9.690 1.00 27.25 698 ARG B N 1
ATOM 1132 C CA . ARG B 1 33 ? 91.291 46.037 -9.279 1.00 28.51 698 ARG B CA 1
ATOM 1133 C C . ARG B 1 33 ? 92.171 46.619 -10.395 1.00 29.93 698 ARG B C 1
ATOM 1134 O O . ARG B 1 33 ? 91.850 46.481 -11.590 1.00 28.06 698 ARG B O 1
ATOM 1142 N N . GLU B 1 34 ? 93.273 47.268 -9.985 1.00 31.78 699 GLU B N 1
ATOM 1143 C CA A GLU B 1 34 ? 94.246 47.864 -10.891 0.50 34.67 699 GLU B CA 1
ATOM 1144 C CA B GLU B 1 34 ? 94.212 47.844 -10.940 0.50 35.61 699 GLU B CA 1
ATOM 1145 C C . GLU B 1 34 ? 95.265 46.802 -11.339 1.00 38.07 699 GLU B C 1
ATOM 1146 O O . GLU B 1 34 ? 95.640 45.905 -10.557 1.00 38.08 699 GLU B O 1
ATOM 1157 N N . ARG B 1 35 ? 95.714 46.905 -12.573 1.00 41.16 700 ARG B N 1
ATOM 1158 C CA . ARG B 1 35 ? 96.746 46.030 -13.110 1.00 45.60 700 ARG B CA 1
ATOM 1159 C C . ARG B 1 35 ? 97.875 46.985 -13.527 1.00 50.98 700 ARG B C 1
ATOM 1160 O O . ARG B 1 35 ? 97.957 47.392 -14.699 1.00 49.47 700 ARG B O 1
ATOM 1168 N N . PRO B 1 36 ? 98.710 47.394 -12.548 1.00 57.04 701 PRO B N 1
ATOM 1169 C CA . PRO B 1 36 ? 99.815 48.308 -12.859 1.00 68.33 701 PRO B CA 1
ATOM 1170 C C . PRO B 1 36 ? 100.748 47.707 -13.923 1.00 73.98 701 PRO B C 1
ATOM 1171 O O . PRO B 1 36 ? 101.040 46.492 -13.900 1.00 75.77 701 PRO B O 1
ATOM 1175 N N . ALA B 1 37 ? 101.170 48.552 -14.858 1.00 76.24 702 ALA B N 1
ATOM 1176 C CA . ALA B 1 37 ? 102.058 48.155 -15.954 1.00 81.37 702 ALA B CA 1
ATOM 1177 C C . ALA B 1 37 ? 101.383 47.271 -17.027 1.00 76.16 702 ALA B C 1
ATOM 1178 O O . ALA B 1 37 ? 102.071 46.797 -17.930 1.00 78.64 702 ALA B O 1
ATOM 1180 N N . GLU B 1 38 ? 100.067 47.047 -16.951 1.00 65.89 703 GLU B N 1
ATOM 1181 C CA . GLU B 1 38 ? 99.369 46.421 -18.070 1.00 62.16 703 GLU B CA 1
ATOM 1182 C C . GLU B 1 38 ? 98.650 47.482 -18.907 1.00 64.56 703 GLU B C 1
ATOM 1183 O O . GLU B 1 38 ? 98.212 48.534 -18.393 1.00 65.12 703 GLU B O 1
ATOM 1189 N N . ALA B 1 39 ? 98.492 47.170 -20.190 1.00 66.67 704 ALA B N 1
ATOM 1190 C CA . ALA B 1 39 ? 97.807 48.040 -21.135 1.00 66.62 704 ALA B CA 1
ATOM 1191 C C . ALA B 1 39 ? 96.368 48.303 -20.699 1.00 65.74 704 ALA B C 1
ATOM 1192 O O . ALA B 1 39 ? 95.859 49.423 -20.812 1.00 68.29 704 ALA B O 1
ATOM 1194 N N . GLU B 1 40 ? 95.715 47.253 -20.218 1.00 58.92 705 GLU B N 1
ATOM 1195 C CA . GLU B 1 40 ? 94.365 47.353 -19.702 1.00 51.38 705 GLU B CA 1
ATOM 1196 C C . GLU B 1 40 ? 94.547 47.440 -18.199 1.00 51.23 705 GLU B C 1
ATOM 1197 O O . GLU B 1 40 ? 94.792 46.418 -17.530 1.00 46.07 705 GLU B O 1
ATOM 1203 N N . ARG B 1 41 ? 94.466 48.650 -17.644 1.00 48.81 706 ARG B N 1
ATOM 1204 C CA . ARG B 1 41 ? 94.889 48.805 -16.242 1.00 48.75 706 ARG B CA 1
ATOM 1205 C C . ARG B 1 41 ? 93.830 48.564 -15.182 1.00 39.31 706 ARG B C 1
ATOM 1206 O O . ARG B 1 41 ? 94.096 48.780 -14.025 1.00 41.08 706 ARG B O 1
ATOM 1214 N N . PHE B 1 42 ? 92.661 48.086 -15.544 1.00 34.86 707 PHE B N 1
ATOM 1215 C CA . PHE B 1 42 ? 91.729 47.580 -14.546 1.00 31.74 707 PHE B CA 1
ATOM 1216 C C . PHE B 1 42 ? 91.193 46.215 -14.971 1.00 29.42 707 PHE B C 1
ATOM 1217 O O . PHE B 1 42 ? 91.173 45.865 -16.161 1.00 30.19 707 PHE B O 1
ATOM 1225 N N . ALA B 1 43 ? 90.736 45.448 -13.983 1.00 28.02 708 ALA B N 1
ATOM 1226 C CA . ALA B 1 43 ? 89.897 44.278 -14.237 1.00 24.38 708 ALA B CA 1
ATOM 1227 C C . ALA B 1 43 ? 88.714 44.333 -13.309 1.00 24.40 708 ALA B C 1
ATOM 1228 O O . ALA B 1 43 ? 88.783 44.876 -12.224 1.00 24.71 708 ALA B O 1
ATOM 1230 N N . ILE B 1 44 ? 87.605 43.761 -13.770 1.00 23.70 709 ILE B N 1
ATOM 1231 C CA . ILE B 1 44 ? 86.487 43.468 -12.917 1.00 22.41 709 ILE B CA 1
ATOM 1232 C C . ILE B 1 44 ? 86.544 41.983 -12.609 1.00 22.77 709 ILE B C 1
ATOM 1233 O O . ILE B 1 44 ? 86.694 41.139 -13.503 1.00 22.74 709 ILE B O 1
ATOM 1238 N N . SER B 1 45 ? 86.395 41.686 -11.334 1.00 23.17 710 SER B N 1
ATOM 1239 C CA . SER B 1 45 ? 86.344 40.329 -10.868 1.00 23.90 710 SER B CA 1
ATOM 1240 C C . SER B 1 45 ? 85.027 40.072 -10.163 1.00 22.55 710 SER B C 1
ATOM 1241 O O . SER B 1 45 ? 84.599 40.850 -9.324 1.00 24.16 710 SER B O 1
ATOM 1244 N N . ILE B 1 46 ? 84.396 38.949 -10.465 1.00 23.19 711 ILE B N 1
ATOM 1245 C CA . ILE B 1 46 ? 83.048 38.697 -9.968 1.00 25.16 711 ILE B CA 1
ATOM 1246 C C . ILE B 1 46 ? 82.704 37.227 -9.715 1.00 27.68 711 ILE B C 1
ATOM 1247 O O . ILE B 1 46 ? 83.070 36.324 -10.510 1.00 26.94 711 ILE B O 1
ATOM 1252 N N . LYS B 1 47 ? 82.029 36.987 -8.587 1.00 26.53 712 LYS B N 1
ATOM 1253 C CA . LYS B 1 47 ? 81.598 35.628 -8.234 1.00 28.25 712 LYS B CA 1
ATOM 1254 C C . LYS B 1 47 ? 80.326 35.337 -9.016 1.00 29.74 712 LYS B C 1
ATOM 1255 O O . LYS B 1 47 ? 79.379 36.141 -8.991 1.00 28.26 712 LYS B O 1
ATOM 1261 N N . PHE B 1 48 ? 80.281 34.204 -9.691 1.00 30.21 713 PHE B N 1
ATOM 1262 C CA . PHE B 1 48 ? 79.056 33.798 -10.367 1.00 33.61 713 PHE B CA 1
ATOM 1263 C C . PHE B 1 48 ? 79.052 32.284 -10.437 1.00 35.97 713 PHE B C 1
ATOM 1264 O O . PHE B 1 48 ? 80.040 31.689 -10.844 1.00 38.99 713 PHE B O 1
ATOM 1272 N N A ASN B 1 49 ? 77.994 31.636 -9.983 0.60 39.90 714 ASN B N 1
ATOM 1273 N N B ASN B 1 49 ? 77.913 31.693 -10.087 0.40 40.04 714 ASN B N 1
ATOM 1274 C CA A ASN B 1 49 ? 77.854 30.182 -10.202 0.60 43.68 714 ASN B CA 1
ATOM 1275 C CA B ASN B 1 49 ? 77.825 30.269 -9.797 0.40 43.64 714 ASN B CA 1
ATOM 1276 C C A ASN B 1 49 ? 79.114 29.347 -9.842 0.60 43.40 714 ASN B C 1
ATOM 1277 C C B ASN B 1 49 ? 78.792 29.992 -8.672 0.40 42.93 714 ASN B C 1
ATOM 1278 O O A ASN B 1 49 ? 79.656 28.574 -10.663 0.60 42.37 714 ASN B O 1
ATOM 1279 O O B ASN B 1 49 ? 78.809 30.687 -7.630 0.40 40.11 714 ASN B O 1
ATOM 1288 N N A ASP B 1 50 ? 79.584 29.544 -8.621 0.60 43.09 715 ASP B N 1
ATOM 1289 N N B ASP B 1 50 ? 79.627 28.992 -8.939 0.40 43.85 715 ASP B N 1
ATOM 1290 C CA A ASP B 1 50 ? 80.628 28.693 -8.044 0.60 45.72 715 ASP B CA 1
ATOM 1291 C CA B ASP B 1 50 ? 80.677 28.565 -8.038 0.40 44.49 715 ASP B CA 1
ATOM 1292 C C A ASP B 1 50 ? 81.997 28.885 -8.698 0.60 43.73 715 ASP B C 1
ATOM 1293 C C B ASP B 1 50 ? 82.068 28.947 -8.570 0.40 42.73 715 ASP B C 1
ATOM 1294 O O A ASP B 1 50 ? 82.860 28.042 -8.582 0.60 46.34 715 ASP B O 1
ATOM 1295 O O B ASP B 1 50 ? 83.037 28.294 -8.220 0.40 43.90 715 ASP B O 1
ATOM 1304 N N . GLU B 1 51 ? 82.177 30.019 -9.371 1.00 40.48 716 GLU B N 1
ATOM 1305 C CA . GLU B 1 51 ? 83.456 30.404 -9.969 1.00 39.10 716 GLU B CA 1
ATOM 1306 C C . GLU B 1 51 ? 83.687 31.875 -9.776 1.00 34.59 716 GLU B C 1
ATOM 1307 O O . GLU B 1 51 ? 82.743 32.629 -9.543 1.00 30.17 716 GLU B O 1
ATOM 1313 N N . VAL B 1 52 ? 84.937 32.305 -9.890 1.00 31.19 717 VAL B N 1
ATOM 1314 C CA . VAL B 1 52 ? 85.251 33.737 -9.943 1.00 30.29 717 VAL B CA 1
ATOM 1315 C C . VAL B 1 52 ? 85.681 34.075 -11.365 1.00 29.71 717 VAL B C 1
ATOM 1316 O O . VAL B 1 52 ? 86.594 33.432 -11.936 1.00 30.16 717 VAL B O 1
ATOM 1320 N N . LYS B 1 53 ? 85.002 35.033 -11.973 1.00 26.72 718 LYS B N 1
ATOM 1321 C CA . LYS B 1 53 ? 85.264 35.381 -13.365 1.00 26.39 718 LYS B CA 1
ATOM 1322 C C . LYS B 1 53 ? 85.937 36.728 -13.443 1.00 23.48 718 LYS B C 1
ATOM 1323 O O . LYS B 1 53 ? 85.761 37.550 -12.574 1.00 25.09 718 LYS B O 1
ATOM 1328 N N . HIS B 1 54 ? 86.721 36.944 -14.497 1.00 23.19 719 HIS B N 1
ATOM 1329 C CA . HIS B 1 54 ? 87.595 38.122 -14.629 1.00 22.42 719 HIS B CA 1
ATOM 1330 C C . HIS B 1 54 ? 87.459 38.746 -16.015 1.00 22.66 719 HIS B C 1
ATOM 1331 O O . HIS B 1 54 ? 87.523 38.064 -17.019 1.00 24.71 719 HIS B O 1
ATOM 1338 N N . ILE B 1 55 ? 87.282 40.077 -16.033 1.00 22.28 720 ILE B N 1
ATOM 1339 C CA . ILE B 1 55 ? 86.991 40.840 -17.245 1.00 23.95 720 ILE B CA 1
ATOM 1340 C C . ILE B 1 55 ? 87.963 41.999 -17.382 1.00 23.96 720 ILE B C 1
ATOM 1341 O O . ILE B 1 55 ? 88.098 42.797 -16.448 1.00 25.32 720 ILE B O 1
ATOM 1346 N N . LYS B 1 56 ? 88.633 42.109 -18.525 1.00 24.75 721 LYS B N 1
ATOM 1347 C CA . LYS B 1 56 ? 89.545 43.239 -18.749 1.00 27.98 721 LYS B CA 1
ATOM 1348 C C . LYS B 1 56 ? 88.808 44.552 -19.029 1.00 29.44 721 LYS B C 1
ATOM 1349 O O . LYS B 1 56 ? 87.882 44.550 -19.804 1.00 26.53 721 LYS B O 1
ATOM 1355 N N . VAL B 1 57 ? 89.284 45.651 -18.444 1.00 28.64 722 VAL B N 1
ATOM 1356 C CA . VAL B 1 57 ? 88.726 46.982 -18.670 1.00 29.34 722 VAL B CA 1
ATOM 1357 C C . VAL B 1 57 ? 89.745 47.744 -19.499 1.00 32.70 722 VAL B C 1
ATOM 1358 O O . VAL B 1 57 ? 90.905 47.841 -19.119 1.00 36.22 722 VAL B O 1
ATOM 1362 N N . VAL B 1 58 ? 89.335 48.195 -20.687 1.00 31.41 723 VAL B N 1
ATOM 1363 C CA . VAL B 1 58 ? 90.226 48.762 -21.662 1.00 34.55 723 VAL B CA 1
ATOM 1364 C C . VAL B 1 58 ? 89.965 50.262 -21.762 1.00 38.19 723 VAL B C 1
ATOM 1365 O O . VAL B 1 58 ? 88.801 50.686 -21.831 1.00 32.76 723 VAL B O 1
ATOM 1369 N N . GLU B 1 59 ? 91.049 51.050 -21.793 1.00 42.10 724 GLU B N 1
ATOM 1370 C CA . GLU B 1 59 ? 90.996 52.494 -22.054 1.00 47.06 724 GLU B CA 1
ATOM 1371 C C . GLU B 1 59 ? 91.578 52.820 -23.395 1.00 51.26 724 GLU B C 1
ATOM 1372 O O . GLU B 1 59 ? 92.617 52.272 -23.774 1.00 56.38 724 GLU B O 1
ATOM 1378 N N . LYS B 1 60 ? 90.911 53.704 -24.126 1.00 49.89 725 LYS B N 1
ATOM 1379 C CA . LYS B 1 60 ? 91.506 54.315 -25.300 1.00 53.22 725 LYS B CA 1
ATOM 1380 C C . LYS B 1 60 ? 90.989 55.719 -25.485 1.00 52.65 725 LYS B C 1
ATOM 1381 O O . LYS B 1 60 ? 89.785 55.932 -25.483 1.00 49.02 725 LYS B O 1
ATOM 1387 N N . ASP B 1 61 ? 91.905 56.670 -25.631 1.00 55.16 726 ASP B N 1
ATOM 1388 C CA . ASP B 1 61 ? 91.557 58.096 -25.758 1.00 58.08 726 ASP B CA 1
ATOM 1389 C C . ASP B 1 61 ? 90.576 58.521 -24.669 1.00 53.91 726 ASP B C 1
ATOM 1390 O O . ASP B 1 61 ? 90.795 58.226 -23.510 1.00 50.28 726 ASP B O 1
ATOM 1395 N N . ASN B 1 62 ? 89.485 59.179 -25.013 1.00 54.35 727 ASN B N 1
ATOM 1396 C CA . ASN B 1 62 ? 88.533 59.628 -23.973 1.00 53.68 727 ASN B CA 1
ATOM 1397 C C . ASN B 1 62 ? 87.710 58.517 -23.298 1.00 47.62 727 ASN B C 1
ATOM 1398 O O . ASN B 1 62 ? 86.839 58.832 -22.471 1.00 50.27 727 ASN B O 1
ATOM 1403 N N . TRP B 1 63 ? 87.953 57.230 -23.616 1.00 41.78 728 TRP B N 1
ATOM 1404 C CA . TRP B 1 63 ? 86.911 56.204 -23.368 1.00 36.05 728 TRP B CA 1
ATOM 1405 C C . TRP B 1 63 ? 87.398 54.963 -22.667 1.00 33.81 728 TRP B C 1
ATOM 1406 O O . TRP B 1 63 ? 88.566 54.580 -22.761 1.00 35.70 728 TRP B O 1
ATOM 1417 N N . ILE B 1 64 ? 86.460 54.321 -22.002 1.00 30.33 729 ILE B N 1
ATOM 1418 C CA . ILE B 1 64 ? 86.715 53.114 -21.246 1.00 29.21 729 ILE B CA 1
ATOM 1419 C C . ILE B 1 64 ? 85.566 52.127 -21.452 1.00 27.76 729 ILE B C 1
ATOM 1420 O O . ILE B 1 64 ? 84.402 52.547 -21.549 1.00 28.82 729 ILE B O 1
ATOM 1425 N N . HIS B 1 65 ? 85.894 50.835 -21.555 1.00 26.77 730 HIS B N 1
ATOM 1426 C CA . HIS B 1 65 ? 84.920 49.815 -21.881 1.00 25.01 730 HIS B CA 1
ATOM 1427 C C . HIS B 1 65 ? 85.370 48.416 -21.440 1.00 24.71 730 HIS B C 1
ATOM 1428 O O . HIS B 1 65 ? 86.594 48.158 -21.310 1.00 25.11 730 HIS B O 1
ATOM 1435 N N . ILE B 1 66 ? 84.380 47.532 -21.265 1.00 23.42 731 ILE B N 1
ATOM 1436 C CA . ILE B 1 66 ? 84.582 46.092 -21.263 1.00 24.59 731 ILE B CA 1
ATOM 1437 C C . ILE B 1 66 ? 84.196 45.412 -22.584 1.00 25.93 731 ILE B C 1
ATOM 1438 O O . ILE B 1 66 ? 84.710 44.318 -22.901 1.00 26.13 731 ILE B O 1
ATOM 1443 N N . THR B 1 67 ? 83.335 46.058 -23.369 1.00 25.40 732 THR B N 1
ATOM 1444 C CA . THR B 1 67 ? 83.053 45.635 -24.715 1.00 29.28 732 THR B CA 1
ATOM 1445 C C . THR B 1 67 ? 83.046 46.870 -25.608 1.00 29.71 732 THR B C 1
ATOM 1446 O O . THR B 1 67 ? 82.597 47.933 -25.197 1.00 26.65 732 THR B O 1
ATOM 1450 N N . GLU B 1 68 ? 83.549 46.739 -26.817 1.00 30.73 733 GLU B N 1
ATOM 1451 C CA . GLU B 1 68 ? 83.544 47.858 -27.748 1.00 37.08 733 GLU B CA 1
ATOM 1452 C C . GLU B 1 68 ? 82.148 48.325 -28.141 1.00 34.80 733 GLU B C 1
ATOM 1453 O O . GLU B 1 68 ? 82.016 49.423 -28.656 1.00 32.79 733 GLU B O 1
ATOM 1459 N N . ALA B 1 69 ? 81.126 47.517 -27.833 1.00 32.69 734 ALA B N 1
ATOM 1460 C CA . ALA B 1 69 ? 79.735 47.895 -28.167 1.00 37.20 734 ALA B CA 1
ATOM 1461 C C . ALA B 1 69 ? 79.167 48.970 -27.214 1.00 31.50 734 ALA B C 1
ATOM 1462 O O . ALA B 1 69 ? 78.125 49.556 -27.491 1.00 29.76 734 ALA B O 1
ATOM 1464 N N . LYS B 1 70 ? 79.890 49.237 -26.131 1.00 28.63 735 LYS B N 1
ATOM 1465 C CA . LYS B 1 70 ? 79.434 50.135 -25.102 1.00 28.79 735 LYS B CA 1
ATOM 1466 C C . LYS B 1 70 ? 80.615 50.816 -24.367 1.00 27.52 735 LYS B C 1
ATOM 1467 O O . LYS B 1 70 ? 81.144 50.304 -23.395 1.00 25.29 735 LYS B O 1
ATOM 1473 N N . LYS B 1 71 ? 80.977 51.996 -24.872 1.00 28.22 736 LYS B N 1
ATOM 1474 C CA . LYS B 1 71 ? 82.067 52.818 -24.346 1.00 29.24 736 LYS B CA 1
ATOM 1475 C C . LYS B 1 71 ? 81.502 53.833 -23.395 1.00 27.56 736 LYS B C 1
ATOM 1476 O O . LYS B 1 71 ? 80.449 54.421 -23.663 1.00 26.90 736 LYS B O 1
ATOM 1482 N N . PHE B 1 72 ? 82.257 54.127 -22.359 1.00 26.89 737 PHE B N 1
ATOM 1483 C CA . PHE B 1 72 ? 81.882 55.094 -21.326 1.00 27.95 737 PHE B CA 1
ATOM 1484 C C . PHE B 1 72 ? 82.926 56.201 -21.195 1.00 30.48 737 PHE B C 1
ATOM 1485 O O . PHE B 1 72 ? 84.077 56.057 -21.625 1.00 30.39 737 PHE B O 1
ATOM 1493 N N . ASP B 1 73 ? 82.515 57.321 -20.601 1.00 32.28 738 ASP B N 1
ATOM 1494 C CA . ASP B 1 73 ? 83.417 58.449 -20.435 1.00 36.84 738 ASP B CA 1
ATOM 1495 C C . ASP B 1 73 ? 84.268 58.310 -19.164 1.00 35.39 738 ASP B C 1
ATOM 1496 O O . ASP B 1 73 ? 85.193 59.089 -18.979 1.00 39.03 738 ASP B O 1
ATOM 1501 N N . SER B 1 74 ? 83.939 57.360 -18.291 1.00 32.54 739 SER B N 1
ATOM 1502 C CA . SER B 1 74 ? 84.691 57.156 -17.042 1.00 32.18 739 SER B CA 1
ATOM 1503 C C . SER B 1 74 ? 84.435 55.799 -16.473 1.00 30.36 739 SER B C 1
ATOM 1504 O O . SER B 1 74 ? 83.402 55.173 -16.755 1.00 27.25 739 SER B O 1
ATOM 1507 N N . LEU B 1 75 ? 85.369 55.357 -15.627 1.00 28.43 740 LEU B N 1
ATOM 1508 C CA . LEU B 1 75 ? 85.229 54.147 -14.926 1.00 27.34 740 LEU B CA 1
ATOM 1509 C C . LEU B 1 75 ? 83.993 54.125 -14.025 1.00 25.95 740 LEU B C 1
ATOM 1510 O O . LEU B 1 75 ? 83.325 53.127 -13.962 1.00 23.95 740 LEU B O 1
ATOM 1515 N N . LEU B 1 76 ? 83.708 55.223 -13.349 1.00 27.32 741 LEU B N 1
ATOM 1516 C CA . LEU B 1 76 ? 82.536 55.301 -12.493 1.00 28.65 741 LEU B CA 1
ATOM 1517 C C . LEU B 1 76 ? 81.227 55.035 -13.280 1.00 28.77 741 LEU B C 1
ATOM 1518 O O . LEU B 1 76 ? 80.359 54.268 -12.854 1.00 27.81 741 LEU B O 1
ATOM 1523 N N . GLU B 1 77 ? 81.110 55.641 -14.455 1.00 30.83 742 GLU B N 1
ATOM 1524 C CA . GLU B 1 77 ? 79.934 55.434 -15.291 1.00 29.99 742 GLU B CA 1
ATOM 1525 C C . GLU B 1 77 ? 79.842 54.002 -15.759 1.00 26.62 742 GLU B C 1
ATOM 1526 O O . GLU B 1 77 ? 78.732 53.425 -15.802 1.00 23.83 742 GLU B O 1
ATOM 1532 N N . LEU B 1 78 ? 80.979 53.405 -16.141 1.00 24.72 743 LEU B N 1
ATOM 1533 C CA . LEU B 1 78 ? 80.968 51.995 -16.557 1.00 22.57 743 LEU B CA 1
ATOM 1534 C C . LEU B 1 78 ? 80.466 51.113 -15.419 1.00 22.77 743 LEU B C 1
ATOM 1535 O O . LEU B 1 78 ? 79.565 50.298 -15.601 1.00 21.75 743 LEU B O 1
ATOM 1540 N N . VAL B 1 79 ? 81.064 51.280 -14.230 1.00 23.12 744 VAL B N 1
ATOM 1541 C CA . VAL B 1 79 ? 80.635 50.496 -13.069 1.00 22.74 744 VAL B CA 1
ATOM 1542 C C . VAL B 1 79 ? 79.167 50.709 -12.702 1.00 23.17 744 VAL B C 1
ATOM 1543 O O . VAL B 1 79 ? 78.439 49.727 -12.519 1.00 24.71 744 VAL B O 1
ATOM 1547 N N . GLU B 1 80 ? 78.731 51.959 -12.641 1.00 25.55 745 GLU B N 1
ATOM 1548 C CA . GLU B 1 80 ? 77.285 52.261 -12.392 1.00 27.64 745 GLU B CA 1
ATOM 1549 C C . GLU B 1 80 ? 76.354 51.602 -13.426 1.00 27.85 745 GLU B C 1
ATOM 1550 O O . GLU B 1 80 ? 75.262 51.165 -13.102 1.00 26.51 745 GLU B O 1
ATOM 1556 N N . TYR B 1 81 ? 76.806 51.514 -14.671 1.00 25.56 746 TYR B N 1
ATOM 1557 C CA . TYR B 1 81 ? 75.985 50.885 -15.731 1.00 24.31 746 TYR B CA 1
ATOM 1558 C C . TYR B 1 81 ? 75.750 49.394 -15.381 1.00 23.01 746 TYR B C 1
ATOM 1559 O O . TYR B 1 81 ? 74.617 48.928 -15.376 1.00 23.65 746 TYR B O 1
ATOM 1568 N N . TYR B 1 82 ? 76.830 48.657 -15.088 1.00 21.29 747 TYR B N 1
ATOM 1569 C CA . TYR B 1 82 ? 76.743 47.223 -14.883 1.00 19.02 747 TYR B CA 1
ATOM 1570 C C . TYR B 1 82 ? 76.241 46.904 -13.487 1.00 20.09 747 TYR B C 1
ATOM 1571 O O . TYR B 1 82 ? 75.877 45.755 -13.227 1.00 21.08 747 TYR B O 1
ATOM 1580 N N . GLN B 1 83 ? 76.169 47.908 -12.593 1.00 21.34 748 GLN B N 1
ATOM 1581 C CA . GLN B 1 83 ? 75.491 47.737 -11.304 1.00 23.01 748 GLN B CA 1
ATOM 1582 C C . GLN B 1 83 ? 74.004 47.413 -11.504 1.00 25.40 748 GLN B C 1
ATOM 1583 O O . GLN B 1 83 ? 73.375 46.732 -10.685 1.00 28.16 748 GLN B O 1
ATOM 1589 N N . CYS B 1 84 ? 73.435 47.942 -12.573 1.00 25.02 749 CYS B N 1
ATOM 1590 C CA . CYS B 1 84 ? 72.022 47.763 -12.833 1.00 26.63 749 CYS B CA 1
ATOM 1591 C C . CYS B 1 84 ? 71.670 46.973 -14.109 1.00 26.24 749 CYS B C 1
ATOM 1592 O O . CYS B 1 84 ? 70.509 46.602 -14.277 1.00 27.65 749 CYS B O 1
ATOM 1595 N N . HIS B 1 85 ? 72.647 46.779 -15.018 1.00 25.89 750 HIS B N 1
ATOM 1596 C CA . HIS B 1 85 ? 72.406 46.086 -16.264 1.00 26.24 750 HIS B CA 1
ATOM 1597 C C . HIS B 1 85 ? 73.285 44.840 -16.256 1.00 25.93 750 HIS B C 1
ATOM 1598 O O . HIS B 1 85 ? 74.505 44.931 -16.026 1.00 21.78 750 HIS B O 1
ATOM 1605 N N . SER B 1 86 ? 72.661 43.692 -16.506 1.00 26.48 751 SER B N 1
ATOM 1606 C CA . SER B 1 86 ? 73.326 42.408 -16.378 1.00 26.39 751 SER B CA 1
ATOM 1607 C C . SER B 1 86 ? 74.480 42.305 -17.381 1.00 26.87 751 SER B C 1
ATOM 1608 O O . SER B 1 86 ? 74.366 42.773 -18.544 1.00 23.01 751 SER B O 1
ATOM 1611 N N . LEU B 1 87 ? 75.577 41.676 -16.942 1.00 25.60 752 LEU B N 1
ATOM 1612 C CA . LEU B 1 87 ? 76.682 41.390 -17.845 1.00 27.53 752 LEU B CA 1
ATOM 1613 C C . LEU B 1 87 ? 76.296 40.441 -18.976 1.00 28.96 752 LEU B C 1
ATOM 1614 O O . LEU B 1 87 ? 77.050 40.274 -19.966 1.00 29.08 752 LEU B O 1
ATOM 1619 N N . LYS B 1 88 ? 75.161 39.766 -18.839 1.00 30.44 753 LYS B N 1
ATOM 1620 C CA . LYS B 1 88 ? 74.740 38.880 -19.868 1.00 34.43 753 LYS B CA 1
ATOM 1621 C C . LYS B 1 88 ? 74.557 39.545 -21.234 1.00 37.22 753 LYS B C 1
ATOM 1622 O O . LYS B 1 88 ? 74.678 38.868 -22.224 1.00 38.47 753 LYS B O 1
ATOM 1628 N N . GLU B 1 89 ? 74.315 40.858 -21.292 1.00 38.51 754 GLU B N 1
ATOM 1629 C CA . GLU B 1 89 ? 74.270 41.563 -22.588 1.00 42.65 754 GLU B CA 1
ATOM 1630 C C . GLU B 1 89 ? 75.595 41.435 -23.283 1.00 42.14 754 GLU B C 1
ATOM 1631 O O . GLU B 1 89 ? 75.650 41.650 -24.476 1.00 42.36 754 GLU B O 1
ATOM 1637 N N . SER B 1 90 ? 76.662 41.096 -22.567 1.00 37.37 755 SER B N 1
ATOM 1638 C CA . SER B 1 90 ? 77.967 40.965 -23.237 1.00 39.85 755 SER B CA 1
ATOM 1639 C C . SER B 1 90 ? 78.749 39.714 -23.020 1.00 41.47 755 SER B C 1
ATOM 1640 O O . SER B 1 90 ? 79.697 39.475 -23.778 1.00 42.57 755 SER B O 1
ATOM 1643 N N A PHE B 1 91 ? 78.365 38.925 -22.011 0.50 38.70 756 PHE B N 1
ATOM 1644 N N B PHE B 1 91 ? 78.388 38.909 -22.021 0.50 40.29 756 PHE B N 1
ATOM 1645 C CA A PHE B 1 91 ? 78.908 37.598 -21.796 0.50 39.41 756 PHE B CA 1
ATOM 1646 C CA B PHE B 1 91 ? 79.245 37.816 -21.600 0.50 41.56 756 PHE B CA 1
ATOM 1647 C C A PHE B 1 91 ? 77.762 36.669 -21.370 0.50 40.12 756 PHE B C 1
ATOM 1648 C C B PHE B 1 91 ? 78.495 36.485 -21.512 0.50 44.89 756 PHE B C 1
ATOM 1649 O O A PHE B 1 91 ? 77.360 36.665 -20.193 0.50 34.84 756 PHE B O 1
ATOM 1650 O O B PHE B 1 91 ? 77.342 36.427 -21.065 0.50 49.72 756 PHE B O 1
ATOM 1665 N N A LYS B 1 92 ? 77.264 35.873 -22.319 0.50 40.06 757 LYS B N 1
ATOM 1666 N N B LYS B 1 92 ? 79.165 35.434 -21.981 0.50 43.26 757 LYS B N 1
ATOM 1667 C CA A LYS B 1 92 ? 76.075 35.035 -22.117 0.50 43.42 757 LYS B CA 1
ATOM 1668 C CA B LYS B 1 92 ? 78.640 34.095 -21.997 0.50 44.77 757 LYS B CA 1
ATOM 1669 C C A LYS B 1 92 ? 76.162 34.105 -20.909 0.50 45.40 757 LYS B C 1
ATOM 1670 C C B LYS B 1 92 ? 78.400 33.600 -20.601 0.50 42.90 757 LYS B C 1
ATOM 1671 O O A LYS B 1 92 ? 75.131 33.706 -20.355 0.50 48.10 757 LYS B O 1
ATOM 1672 O O B LYS B 1 92 ? 79.290 33.631 -19.773 0.50 40.28 757 LYS B O 1
ATOM 1675 N N A GLN B 1 93 ? 77.380 33.739 -20.507 0.50 43.97 758 GLN B N 1
ATOM 1676 N N B GLN B 1 93 ? 77.183 33.137 -20.353 0.50 45.37 758 GLN B N 1
ATOM 1677 C CA A GLN B 1 93 ? 77.558 32.797 -19.407 0.50 46.28 758 GLN B CA 1
ATOM 1678 C CA B GLN B 1 93 ? 76.809 32.604 -19.064 0.50 47.92 758 GLN B CA 1
ATOM 1679 C C A GLN B 1 93 ? 77.644 33.494 -18.041 0.50 45.36 758 GLN B C 1
ATOM 1680 C C B GLN B 1 93 ? 77.432 33.433 -17.939 0.50 45.72 758 GLN B C 1
ATOM 1681 O O A GLN B 1 93 ? 78.120 32.898 -17.061 0.50 45.24 758 GLN B O 1
ATOM 1682 O O B GLN B 1 93 ? 78.112 32.892 -17.051 0.50 45.44 758 GLN B O 1
ATOM 1685 N N . LEU B 1 94 ? 77.196 34.747 -17.974 1.00 40.92 759 LEU B N 1
ATOM 1686 C CA . LEU B 1 94 ? 77.516 35.597 -16.845 1.00 35.96 759 LEU B CA 1
ATOM 1687 C C . LEU B 1 94 ? 76.293 36.488 -16.580 1.00 32.91 759 LEU B C 1
ATOM 1688 O O . LEU B 1 94 ? 76.396 37.714 -16.624 1.00 31.05 759 LEU B O 1
ATOM 1693 N N . ASP B 1 95 ? 75.148 35.856 -16.330 1.00 31.18 760 ASP B N 1
ATOM 1694 C CA . ASP B 1 95 ? 73.896 36.625 -16.150 1.00 32.45 760 ASP B CA 1
ATOM 1695 C C . ASP B 1 95 ? 73.781 37.138 -14.732 1.00 29.65 760 ASP B C 1
ATOM 1696 O O . ASP B 1 95 ? 73.038 36.601 -13.909 1.00 31.22 760 ASP B O 1
ATOM 1701 N N . THR B 1 96 ? 74.544 38.173 -14.447 1.00 28.23 761 THR B N 1
ATOM 1702 C CA . THR B 1 96 ? 74.426 38.873 -13.199 1.00 26.65 761 THR B CA 1
ATOM 1703 C C . THR B 1 96 ? 74.817 40.323 -13.394 1.00 24.59 761 THR B C 1
ATOM 1704 O O . THR B 1 96 ? 75.611 40.663 -14.284 1.00 24.94 761 THR B O 1
ATOM 1708 N N . THR B 1 97 ? 74.301 41.181 -12.534 1.00 25.62 762 THR B N 1
ATOM 1709 C CA . THR B 1 97 ? 74.794 42.554 -12.420 1.00 24.78 762 THR B CA 1
ATOM 1710 C C . THR B 1 97 ? 75.986 42.550 -11.464 1.00 24.06 762 THR B C 1
ATOM 1711 O O . THR B 1 97 ? 76.239 41.534 -10.763 1.00 25.88 762 THR B O 1
ATOM 1715 N N . LEU B 1 98 ? 76.685 43.676 -11.397 1.00 22.86 763 LEU B N 1
ATOM 1716 C CA . LEU B 1 98 ? 77.637 43.954 -10.335 1.00 23.63 763 LEU B CA 1
ATOM 1717 C C . LEU B 1 98 ? 76.780 44.284 -9.084 1.00 25.14 763 LEU B C 1
ATOM 1718 O O . LEU B 1 98 ? 76.371 45.459 -8.842 1.00 26.26 763 LEU B O 1
ATOM 1723 N N . LYS B 1 99 ? 76.465 43.237 -8.333 1.00 25.41 764 LYS B N 1
ATOM 1724 C CA . LYS B 1 99 ? 75.354 43.262 -7.357 1.00 28.63 764 LYS B CA 1
ATOM 1725 C C . LYS B 1 99 ? 75.833 43.714 -5.967 1.00 29.36 764 LYS B C 1
ATOM 1726 O O . LYS B 1 99 ? 75.275 44.646 -5.379 1.00 28.29 764 LYS B O 1
ATOM 1730 N N . TYR B 1 100 ? 76.899 43.107 -5.454 1.00 26.90 765 TYR B N 1
ATOM 1731 C CA . TYR B 1 100 ? 77.420 43.418 -4.113 1.00 29.01 765 TYR B CA 1
ATOM 1732 C C . TYR B 1 100 ? 78.881 43.789 -4.080 1.00 28.21 765 TYR B C 1
ATOM 1733 O O . TYR B 1 100 ? 79.741 42.921 -4.364 1.00 29.77 765 TYR B O 1
ATOM 1742 N N . PRO B 1 101 ? 79.203 45.047 -3.727 1.00 29.46 766 PRO B N 1
ATOM 1743 C CA . PRO B 1 101 ? 80.629 45.411 -3.623 1.00 30.48 766 PRO B CA 1
ATOM 1744 C C . PRO B 1 101 ? 81.293 44.540 -2.579 1.00 32.54 766 PRO B C 1
ATOM 1745 O O . PRO B 1 101 ? 80.669 44.260 -1.526 1.00 32.98 766 PRO B O 1
ATOM 1749 N N . TYR B 1 102 ? 82.541 44.125 -2.825 1.00 31.07 767 TYR B N 1
ATOM 1750 C CA . TYR B 1 102 ? 83.145 43.121 -1.955 1.00 32.63 767 TYR B CA 1
ATOM 1751 C C . TYR B 1 102 ? 83.275 43.598 -0.514 1.00 38.18 767 TYR B C 1
ATOM 1752 O O . TYR B 1 102 ? 83.188 42.788 0.370 1.00 37.95 767 TYR B O 1
ATOM 1761 N N . LYS B 1 103 ? 83.506 44.891 -0.289 1.00 39.43 768 LYS B N 1
ATOM 1762 C CA . LYS B 1 103 ? 83.668 45.388 1.082 1.00 45.68 768 LYS B CA 1
ATOM 1763 C C . LYS B 1 103 ? 82.331 45.582 1.741 1.00 48.69 768 LYS B C 1
ATOM 1764 O O . LYS B 1 103 ? 82.242 45.604 2.956 1.00 58.17 768 LYS B O 1
ATOM 1770 N N . SER B 1 104 ? 81.281 45.782 0.975 1.00 50.80 769 SER B N 1
ATOM 1771 C CA . SER B 1 104 ? 79.951 45.837 1.613 1.00 58.41 769 SER B CA 1
ATOM 1772 C C . SER B 1 104 ? 79.590 44.438 2.131 1.00 57.74 769 SER B C 1
ATOM 1773 O O . SER B 1 104 ? 79.214 44.290 3.267 1.00 61.40 769 SER B O 1
ATOM 1776 N N . ASP C 1 2 ? 96.954 49.347 19.203 1.00 63.12 667 ASP C N 1
ATOM 1777 C CA . ASP C 1 2 ? 97.281 48.971 20.617 1.00 58.67 667 ASP C CA 1
ATOM 1778 C C . ASP C 1 2 ? 97.098 47.469 20.823 1.00 53.28 667 ASP C C 1
ATOM 1779 O O . ASP C 1 2 ? 95.963 46.958 20.855 1.00 54.76 667 ASP C O 1
ATOM 1784 N N . TYR C 1 3 ? 98.219 46.771 20.973 1.00 44.23 668 TYR C N 1
ATOM 1785 C CA . TYR C 1 3 ? 98.218 45.315 21.092 1.00 38.70 668 TYR C CA 1
ATOM 1786 C C . TYR C 1 3 ? 98.618 44.879 22.486 1.00 37.91 668 TYR C C 1
ATOM 1787 O O . TYR C 1 3 ? 98.858 43.682 22.722 1.00 36.30 668 TYR C O 1
ATOM 1796 N N . THR C 1 4 ? 98.708 45.831 23.409 1.00 39.77 669 THR C N 1
ATOM 1797 C CA . THR C 1 4 ? 99.305 45.573 24.732 1.00 41.86 669 THR C CA 1
ATOM 1798 C C . THR C 1 4 ? 98.406 44.639 25.571 1.00 45.02 669 THR C C 1
ATOM 1799 O O . THR C 1 4 ? 98.871 43.986 26.486 1.00 47.87 669 THR C O 1
ATOM 1803 N N . ALA C 1 5 ? 97.126 44.563 25.212 1.00 45.61 670 ALA C N 1
ATOM 1804 C CA . ALA C 1 5 ? 96.173 43.635 25.837 1.00 49.31 670 ALA C CA 1
ATOM 1805 C C . ALA C 1 5 ? 96.453 42.147 25.524 1.00 43.85 670 ALA C C 1
ATOM 1806 O O . ALA C 1 5 ? 96.007 41.266 26.254 1.00 44.59 670 ALA C O 1
ATOM 1808 N N . TYR C 1 6 ? 97.198 41.867 24.461 1.00 36.73 671 TYR C N 1
ATOM 1809 C CA . TYR C 1 6 ? 97.384 40.511 24.007 1.00 33.46 671 TYR C CA 1
ATOM 1810 C C . TYR C 1 6 ? 98.589 39.801 24.610 1.00 33.21 671 TYR C C 1
ATOM 1811 O O . TYR C 1 6 ? 99.702 40.365 24.667 1.00 31.11 671 TYR C O 1
ATOM 1820 N N . PRO C 1 7 ? 98.402 38.534 24.997 1.00 33.08 672 PRO C N 1
ATOM 1821 C CA . PRO C 1 7 ? 99.500 37.793 25.652 1.00 33.02 672 PRO C CA 1
ATOM 1822 C C . PRO C 1 7 ? 100.633 37.375 24.697 1.00 29.41 672 PRO C C 1
ATOM 1823 O O . PRO C 1 7 ? 101.708 36.893 25.157 1.00 29.66 672 PRO C O 1
ATOM 1827 N N . TRP C 1 8 ? 100.416 37.564 23.399 1.00 27.52 673 TRP C N 1
ATOM 1828 C CA . TRP C 1 8 ? 101.448 37.300 22.399 1.00 24.55 673 TRP C CA 1
ATOM 1829 C C . TRP C 1 8 ? 102.264 38.534 22.018 1.00 24.53 673 TRP C C 1
ATOM 1830 O O . TRP C 1 8 ? 103.228 38.426 21.257 1.00 23.31 673 TRP C O 1
ATOM 1841 N N . PHE C 1 9 ? 101.903 39.706 22.537 1.00 24.85 674 PHE C N 1
ATOM 1842 C CA . PHE C 1 9 ? 102.513 40.942 22.044 1.00 25.96 674 PHE C CA 1
ATOM 1843 C C . PHE C 1 9 ? 103.641 41.354 22.979 1.00 26.42 674 PHE C C 1
ATOM 1844 O O . PHE C 1 9 ? 103.415 41.499 24.161 1.00 25.94 674 PHE C O 1
ATOM 1852 N N . ALA C 1 10 ? 104.849 41.520 22.436 1.00 22.86 675 ALA C N 1
ATOM 1853 C CA . ALA C 1 10 ? 106.056 41.767 23.250 1.00 23.60 675 ALA C CA 1
ATOM 1854 C C . ALA C 1 10 ? 106.580 43.171 23.073 1.00 25.41 675 ALA C C 1
ATOM 1855 O O . ALA C 1 10 ? 107.703 43.499 23.557 1.00 25.67 675 ALA C O 1
ATOM 1857 N N . GLY C 1 11 ? 105.795 44.025 22.396 1.00 25.26 676 GLY C N 1
ATOM 1858 C CA . GLY C 1 11 ? 106.239 45.420 22.169 1.00 27.17 676 GLY C CA 1
ATOM 1859 C C . GLY C 1 11 ? 107.592 45.454 21.440 1.00 26.29 676 GLY C C 1
ATOM 1860 O O . GLY C 1 11 ? 107.903 44.585 20.613 1.00 23.29 676 GLY C O 1
ATOM 1861 N N . ASN C 1 12 ? 108.415 46.379 21.837 1.00 27.66 677 ASN C N 1
ATOM 1862 C CA A ASN C 1 12 ? 109.707 46.652 21.236 0.70 31.54 677 ASN C CA 1
ATOM 1863 C CA B ASN C 1 12 ? 109.715 46.619 21.192 0.30 29.23 677 ASN C CA 1
ATOM 1864 C C . ASN C 1 12 ? 110.853 45.740 21.761 1.00 30.15 677 ASN C C 1
ATOM 1865 O O . ASN C 1 12 ? 111.980 46.179 21.925 1.00 34.10 677 ASN C O 1
ATOM 1874 N N . MET C 1 13 ? 110.572 44.491 22.051 1.00 26.99 678 MET C N 1
ATOM 1875 C CA . MET C 1 13 ? 111.591 43.565 22.478 1.00 25.66 678 MET C CA 1
ATOM 1876 C C . MET C 1 13 ? 112.584 43.278 21.333 1.00 24.81 678 MET C C 1
ATOM 1877 O O . MET C 1 13 ? 112.145 43.064 20.212 1.00 25.81 678 MET C O 1
ATOM 1882 N N . GLU C 1 14 ? 113.874 43.223 21.644 1.00 25.72 679 GLU C N 1
ATOM 1883 C CA . GLU C 1 14 ? 114.925 43.036 20.649 1.00 26.85 679 GLU C CA 1
ATOM 1884 C C . GLU C 1 14 ? 115.131 41.563 20.337 1.00 26.45 679 GLU C C 1
ATOM 1885 O O . GLU C 1 14 ? 114.697 40.711 21.067 1.00 24.00 679 GLU C O 1
ATOM 1891 N N . ARG C 1 15 ? 115.826 41.274 19.242 1.00 25.52 680 ARG C N 1
ATOM 1892 C CA . ARG C 1 15 ? 116.060 39.884 18.856 1.00 25.47 680 ARG C CA 1
ATOM 1893 C C . ARG C 1 15 ? 116.763 39.068 19.921 1.00 25.30 680 ARG C C 1
ATOM 1894 O O . ARG C 1 15 ? 116.321 37.960 20.201 1.00 24.46 680 ARG C O 1
ATOM 1902 N N . GLN C 1 16 ? 117.820 39.604 20.523 1.00 27.39 681 GLN C N 1
ATOM 1903 C CA A GLN C 1 16 ? 118.635 38.906 21.564 0.50 29.70 681 GLN C CA 1
ATOM 1904 C CA B GLN C 1 16 ? 118.590 38.812 21.445 0.50 29.06 681 GLN C CA 1
ATOM 1905 C C . GLN C 1 16 ? 117.728 38.388 22.654 1.00 29.60 681 GLN C C 1
ATOM 1906 O O . GLN C 1 16 ? 117.758 37.229 23.028 1.00 29.40 681 GLN C O 1
ATOM 1917 N N . GLN C 1 17 ? 116.890 39.287 23.180 1.00 29.65 682 GLN C N 1
ATOM 1918 C CA . GLN C 1 17 ? 116.025 38.942 24.323 1.00 28.30 682 GLN C CA 1
ATOM 1919 C C . GLN C 1 17 ? 114.956 37.967 23.920 1.00 25.91 682 GLN C C 1
ATOM 1920 O O . GLN C 1 17 ? 114.590 37.068 24.672 1.00 25.47 682 GLN C O 1
ATOM 1926 N N . THR C 1 18 ? 114.396 38.176 22.749 1.00 23.51 683 THR C N 1
ATOM 1927 C CA . THR C 1 18 ? 113.414 37.306 22.215 1.00 23.21 683 THR C CA 1
ATOM 1928 C C . THR C 1 18 ? 113.982 35.875 22.088 1.00 24.51 683 THR C C 1
ATOM 1929 O O . THR C 1 18 ? 113.298 34.921 22.433 1.00 25.97 683 THR C O 1
ATOM 1933 N N . ASP C 1 19 ? 115.196 35.727 21.570 1.00 24.14 684 ASP C N 1
ATOM 1934 C CA . ASP C 1 19 ? 115.809 34.402 21.401 1.00 25.88 684 ASP C CA 1
ATOM 1935 C C . ASP C 1 19 ? 115.962 33.730 22.742 1.00 29.68 684 ASP C C 1
ATOM 1936 O O . ASP C 1 19 ? 115.634 32.564 22.893 1.00 30.19 684 ASP C O 1
ATOM 1941 N N . ASN C 1 20 ? 116.445 34.488 23.731 1.00 30.01 685 ASN C N 1
ATOM 1942 C CA . ASN C 1 20 ? 116.710 33.952 25.054 1.00 34.64 685 ASN C CA 1
ATOM 1943 C C . ASN C 1 20 ? 115.423 33.613 25.727 1.00 33.63 685 ASN C C 1
ATOM 1944 O O . ASN C 1 20 ? 115.318 32.603 26.414 1.00 37.03 685 ASN C O 1
ATOM 1949 N N . LEU C 1 21 ? 114.419 34.434 25.513 1.00 32.98 686 LEU C N 1
ATOM 1950 C CA . LEU C 1 21 ? 113.124 34.173 26.070 1.00 35.41 686 LEU C CA 1
ATOM 1951 C C . LEU C 1 21 ? 112.513 32.886 25.497 1.00 37.23 686 LEU C C 1
ATOM 1952 O O . LEU C 1 21 ? 112.216 31.941 26.251 1.00 42.50 686 LEU C O 1
ATOM 1957 N N . LEU C 1 22 ? 112.337 32.844 24.180 1.00 31.78 687 LEU C N 1
ATOM 1958 C CA . LEU C 1 22 ? 111.637 31.738 23.545 1.00 33.34 687 LEU C CA 1
ATOM 1959 C C . LEU C 1 22 ? 112.375 30.377 23.575 1.00 33.64 687 LEU C C 1
ATOM 1960 O O . LEU C 1 22 ? 111.704 29.338 23.614 1.00 33.91 687 LEU C O 1
ATOM 1965 N N . LYS C 1 23 ? 113.717 30.390 23.535 1.00 34.47 688 LYS C N 1
ATOM 1966 C CA . LYS C 1 23 ? 114.514 29.161 23.600 1.00 35.96 688 LYS C CA 1
ATOM 1967 C C . LYS C 1 23 ? 114.144 28.283 24.831 1.00 38.36 688 LYS C C 1
ATOM 1968 O O . LYS C 1 23 ? 114.288 27.052 24.787 1.00 39.14 688 LYS C O 1
ATOM 1971 N N . SER C 1 24 ? 113.716 28.894 25.931 1.00 39.09 689 SER C N 1
ATOM 1972 C CA . SER C 1 24 ? 113.429 28.127 27.150 1.00 43.01 689 SER C CA 1
ATOM 1973 C C . SER C 1 24 ? 112.097 27.439 27.107 1.00 43.48 689 SER C C 1
ATOM 1974 O O . SER C 1 24 ? 111.790 26.668 28.022 1.00 45.52 689 SER C O 1
ATOM 1977 N N . HIS C 1 25 ? 111.293 27.709 26.069 1.00 38.52 690 HIS C N 1
ATOM 1978 C CA . HIS C 1 25 ? 109.892 27.276 26.049 1.00 39.42 690 HIS C CA 1
ATOM 1979 C C . HIS C 1 25 ? 109.627 26.182 25.050 1.00 40.83 690 HIS C C 1
ATOM 1980 O O . HIS C 1 25 ? 110.469 25.871 24.227 1.00 41.90 690 HIS C O 1
ATOM 1987 N N . ALA C 1 26 ? 108.439 25.613 25.138 1.00 38.97 691 ALA C N 1
ATOM 1988 C CA . ALA C 1 26 ? 108.017 24.548 24.260 1.00 41.43 691 ALA C CA 1
ATOM 1989 C C . ALA C 1 26 ? 107.951 25.035 22.810 1.00 36.09 691 ALA C C 1
ATOM 1990 O O . ALA C 1 26 ? 107.698 26.220 22.537 1.00 30.42 691 ALA C O 1
ATOM 1992 N N . SER C 1 27 ? 108.153 24.079 21.902 1.00 36.27 692 SER C N 1
ATOM 1993 C CA . SER C 1 27 ? 107.875 24.257 20.491 1.00 34.35 692 SER C CA 1
ATOM 1994 C C . SER C 1 27 ? 106.447 24.839 20.255 1.00 31.87 692 SER C C 1
ATOM 1995 O O . SER C 1 27 ? 105.461 24.362 20.836 1.00 32.82 692 SER C O 1
ATOM 1998 N N . GLY C 1 28 ? 106.347 25.877 19.428 1.00 27.03 693 GLY C N 1
ATOM 1999 C CA . GLY C 1 28 ? 105.075 26.577 19.171 1.00 26.85 693 GLY C CA 1
ATOM 2000 C C . GLY C 1 28 ? 104.825 27.814 20.013 1.00 25.12 693 GLY C C 1
ATOM 2001 O O . GLY C 1 28 ? 103.875 28.537 19.772 1.00 24.96 693 GLY C O 1
ATOM 2002 N N . THR C 1 29 ? 105.690 28.056 20.999 1.00 26.14 694 THR C N 1
ATOM 2003 C CA . THR C 1 29 ? 105.665 29.327 21.757 1.00 24.74 694 THR C CA 1
ATOM 2004 C C . THR C 1 29 ? 106.116 30.489 20.899 1.00 23.53 694 THR C C 1
ATOM 2005 O O . THR C 1 29 ? 107.168 30.409 20.270 1.00 22.87 694 THR C O 1
ATOM 2009 N N . TYR C 1 30 ? 105.322 31.558 20.850 1.00 22.36 695 TYR C N 1
ATOM 2010 C CA . TYR C 1 30 ? 105.556 32.656 19.927 1.00 21.36 695 TYR C CA 1
ATOM 2011 C C . TYR C 1 30 ? 105.291 34.016 20.551 1.00 21.09 695 TYR C C 1
ATOM 2012 O O . TYR C 1 30 ? 104.617 34.166 21.599 1.00 21.28 695 TYR C O 1
ATOM 2021 N N . LEU C 1 31 ? 105.812 35.027 19.888 1.00 19.29 696 LEU C N 1
ATOM 2022 C CA . LEU C 1 31 ? 105.452 36.423 20.147 1.00 19.05 696 LEU C CA 1
ATOM 2023 C C . LEU C 1 31 ? 105.524 37.237 18.863 1.00 17.69 696 LEU C C 1
ATOM 2024 O O . LEU C 1 31 ? 106.113 36.806 17.869 1.00 18.35 696 LEU C O 1
ATOM 2029 N N . ILE C 1 32 ? 104.891 38.408 18.900 1.00 17.33 697 ILE C N 1
ATOM 2030 C CA . ILE C 1 32 ? 105.012 39.420 17.948 1.00 19.03 697 ILE C CA 1
ATOM 2031 C C . ILE C 1 32 ? 105.715 40.598 18.593 1.00 19.86 697 ILE C C 1
ATOM 2032 O O . ILE C 1 32 ? 105.334 41.059 19.692 1.00 22.44 697 ILE C O 1
ATOM 2037 N N . ARG C 1 33 ? 106.705 41.144 17.894 1.00 20.44 698 ARG C N 1
ATOM 2038 C CA . ARG C 1 33 ? 107.475 42.284 18.378 1.00 20.58 698 ARG C CA 1
ATOM 2039 C C . ARG C 1 33 ? 107.539 43.351 17.321 1.00 23.65 698 ARG C C 1
ATOM 2040 O O . ARG C 1 33 ? 107.477 43.064 16.136 1.00 21.74 698 ARG C O 1
ATOM 2048 N N . GLU C 1 34 ? 107.629 44.584 17.770 1.00 24.47 699 GLU C N 1
ATOM 2049 C CA . GLU C 1 34 ? 107.817 45.722 16.905 1.00 28.64 699 GLU C CA 1
ATOM 2050 C C . GLU C 1 34 ? 109.261 45.927 16.481 1.00 29.48 699 GLU C C 1
ATOM 2051 O O . GLU C 1 34 ? 110.222 45.668 17.266 1.00 29.88 699 GLU C O 1
ATOM 2057 N N . ARG C 1 35 ? 109.425 46.485 15.282 1.00 29.67 700 ARG C N 1
ATOM 2058 C CA . ARG C 1 35 ? 110.759 46.837 14.778 1.00 31.51 700 ARG C CA 1
ATOM 2059 C C . ARG C 1 35 ? 110.648 48.302 14.344 1.00 36.40 700 ARG C C 1
ATOM 2060 O O . ARG C 1 35 ? 110.405 48.592 13.168 1.00 37.42 700 ARG C O 1
ATOM 2068 N N . PRO C 1 36 ? 110.721 49.239 15.323 1.00 41.07 701 PRO C N 1
ATOM 2069 C CA . PRO C 1 36 ? 110.280 50.612 15.051 1.00 46.74 701 PRO C CA 1
ATOM 2070 C C . PRO C 1 36 ? 111.146 51.376 14.017 1.00 50.70 701 PRO C C 1
ATOM 2071 O O . PRO C 1 36 ? 110.657 52.332 13.398 1.00 54.46 701 PRO C O 1
ATOM 2075 N N . ALA C 1 37 ? 112.402 50.988 13.827 1.00 48.09 702 ALA C N 1
ATOM 2076 C CA . ALA C 1 37 ? 113.212 51.710 12.840 1.00 55.16 702 ALA C CA 1
ATOM 2077 C C . ALA C 1 37 ? 113.117 51.087 11.443 1.00 52.95 702 ALA C C 1
ATOM 2078 O O . ALA C 1 37 ? 113.772 51.561 10.527 1.00 56.59 702 ALA C O 1
ATOM 2080 N N . GLU C 1 38 ? 112.297 50.055 11.252 1.00 48.16 703 GLU C N 1
ATOM 2081 C CA . GLU C 1 38 ? 112.352 49.304 9.981 1.00 48.52 703 GLU C CA 1
ATOM 2082 C C . GLU C 1 38 ? 111.097 49.413 9.138 1.00 50.91 703 GLU C C 1
ATOM 2083 O O . GLU C 1 38 ? 110.029 49.782 9.638 1.00 52.54 703 GLU C O 1
ATOM 2089 N N . ALA C 1 39 ? 111.249 49.062 7.854 1.00 50.83 704 ALA C N 1
ATOM 2090 C CA . ALA C 1 39 ? 110.141 49.045 6.890 1.00 50.20 704 ALA C CA 1
ATOM 2091 C C . ALA C 1 39 ? 109.096 47.982 7.215 1.00 44.96 704 ALA C C 1
ATOM 2092 O O . ALA C 1 39 ? 107.918 48.185 7.011 1.00 47.06 704 ALA C O 1
ATOM 2094 N N . GLU C 1 40 ? 109.544 46.832 7.692 1.00 40.61 705 GLU C N 1
ATOM 2095 C CA . GLU C 1 40 ? 108.670 45.779 8.128 1.00 38.81 705 GLU C CA 1
ATOM 2096 C C . GLU C 1 40 ? 108.536 46.035 9.654 1.00 38.33 705 GLU C C 1
ATOM 2097 O O . GLU C 1 40 ? 109.476 45.793 10.432 1.00 36.47 705 GLU C O 1
ATOM 2103 N N . ARG C 1 41 ? 107.399 46.592 10.055 1.00 36.08 706 ARG C N 1
ATOM 2104 C CA . ARG C 1 41 ? 107.272 47.161 11.407 1.00 38.52 706 ARG C CA 1
ATOM 2105 C C . ARG C 1 41 ? 107.088 46.087 12.494 1.00 29.93 706 ARG C C 1
ATOM 2106 O O . ARG C 1 41 ? 107.146 46.426 13.665 1.00 29.31 706 ARG C O 1
ATOM 2114 N N . PHE C 1 42 ? 106.856 44.832 12.130 1.00 26.50 707 PHE C N 1
ATOM 2115 C CA . PHE C 1 42 ? 106.745 43.764 13.099 1.00 23.72 707 PHE C CA 1
ATOM 2116 C C . PHE C 1 42 ? 107.461 42.519 12.652 1.00 24.66 707 PHE C C 1
ATOM 2117 O O . PHE C 1 42 ? 107.672 42.310 11.455 1.00 24.19 707 PHE C O 1
ATOM 2125 N N . ALA C 1 43 ? 107.768 41.658 13.612 1.00 21.04 708 ALA C N 1
ATOM 2126 C CA . ALA C 1 43 ? 108.231 40.313 13.325 1.00 20.90 708 ALA C CA 1
ATOM 2127 C C . ALA C 1 43 ? 107.461 39.359 14.188 1.00 21.16 708 ALA C C 1
ATOM 2128 O O . ALA C 1 43 ? 107.054 39.718 15.307 1.00 20.90 708 ALA C O 1
ATOM 2130 N N . ILE C 1 44 ? 107.308 38.125 13.701 1.00 17.87 709 ILE C N 1
ATOM 2131 C CA . ILE C 1 44 ? 106.871 37.029 14.498 1.00 17.94 709 ILE C CA 1
ATOM 2132 C C . ILE C 1 44 ? 108.099 36.193 14.831 1.00 19.12 709 ILE C C 1
ATOM 2133 O O . ILE C 1 44 ? 108.938 35.874 13.981 1.00 19.08 709 ILE C O 1
ATOM 2138 N N . SER C 1 45 ? 108.218 35.844 16.085 1.00 17.86 710 SER C N 1
ATOM 2139 C CA . SER C 1 45 ? 109.303 34.969 16.526 1.00 19.43 710 SER C CA 1
ATOM 2140 C C . SER C 1 45 ? 108.683 33.764 17.194 1.00 20.23 710 SER C C 1
ATOM 2141 O O . SER C 1 45 ? 107.752 33.885 17.980 1.00 21.79 710 SER C O 1
ATOM 2144 N N . ILE C 1 46 ? 109.207 32.588 16.862 1.00 22.62 711 ILE C N 1
ATOM 2145 C CA . ILE C 1 46 ? 108.570 31.307 17.239 1.00 22.77 711 ILE C CA 1
ATOM 2146 C C . ILE C 1 46 ? 109.630 30.225 17.517 1.00 23.78 711 ILE C C 1
ATOM 2147 O O . ILE C 1 46 ? 110.609 30.052 16.785 1.00 23.19 711 ILE C O 1
ATOM 2152 N N . LYS C 1 47 ? 109.454 29.530 18.621 1.00 23.48 712 LYS C N 1
ATOM 2153 C CA . LYS C 1 47 ? 110.223 28.320 18.916 1.00 26.47 712 LYS C CA 1
ATOM 2154 C C . LYS C 1 47 ? 109.688 27.123 18.086 1.00 28.85 712 LYS C C 1
ATOM 2155 O O . LYS C 1 47 ? 108.463 26.822 18.053 1.00 26.19 712 LYS C O 1
ATOM 2161 N N . PHE C 1 48 ? 110.609 26.440 17.421 1.00 29.07 713 PHE C N 1
ATOM 2162 C CA . PHE C 1 48 ? 110.266 25.250 16.649 1.00 31.58 713 PHE C CA 1
ATOM 2163 C C . PHE C 1 48 ? 111.473 24.340 16.642 1.00 35.94 713 PHE C C 1
ATOM 2164 O O . PHE C 1 48 ? 112.598 24.768 16.328 1.00 36.20 713 PHE C O 1
ATOM 2172 N N A ASN C 1 49 ? 111.184 23.071 16.908 0.50 39.70 714 ASN C N 1
ATOM 2173 N N B ASN C 1 49 ? 111.277 23.108 17.106 0.50 40.04 714 ASN C N 1
ATOM 2174 C CA A ASN C 1 49 ? 112.188 22.092 17.205 0.50 43.50 714 ASN C CA 1
ATOM 2175 C CA B ASN C 1 49 ? 112.355 22.099 17.287 0.50 44.45 714 ASN C CA 1
ATOM 2176 C C A ASN C 1 49 ? 113.025 22.708 18.319 0.50 43.58 714 ASN C C 1
ATOM 2177 C C B ASN C 1 49 ? 113.787 22.604 17.528 0.50 45.75 714 ASN C C 1
ATOM 2178 O O A ASN C 1 49 ? 112.498 23.058 19.386 0.50 42.27 714 ASN C O 1
ATOM 2179 O O B ASN C 1 49 ? 114.693 22.444 16.682 0.50 46.66 714 ASN C O 1
ATOM 2188 N N A ASP C 1 50 ? 114.305 22.898 18.043 0.50 44.58 715 ASP C N 1
ATOM 2189 N N B ASP C 1 50 ? 113.974 23.186 18.704 0.50 44.25 715 ASP C N 1
ATOM 2190 C CA A ASP C 1 50 ? 115.221 23.402 19.026 0.50 46.95 715 ASP C CA 1
ATOM 2191 C CA B ASP C 1 50 ? 115.293 23.532 19.205 0.50 47.73 715 ASP C CA 1
ATOM 2192 C C A ASP C 1 50 ? 115.886 24.711 18.563 0.50 44.38 715 ASP C C 1
ATOM 2193 C C B ASP C 1 50 ? 115.830 24.877 18.744 0.50 44.28 715 ASP C C 1
ATOM 2194 O O A ASP C 1 50 ? 117.059 24.933 18.850 0.50 45.99 715 ASP C O 1
ATOM 2195 O O B ASP C 1 50 ? 116.856 25.321 19.247 0.50 46.01 715 ASP C O 1
ATOM 2204 N N . GLU C 1 51 ? 115.129 25.537 17.834 1.00 39.35 716 GLU C N 1
ATOM 2205 C CA . GLU C 1 51 ? 115.587 26.830 17.313 1.00 38.38 716 GLU C CA 1
ATOM 2206 C C . GLU C 1 51 ? 114.514 27.866 17.494 1.00 33.43 716 GLU C C 1
ATOM 2207 O O . GLU C 1 51 ? 113.340 27.542 17.616 1.00 30.76 716 GLU C O 1
ATOM 2213 N N . VAL C 1 52 ? 114.908 29.129 17.488 1.00 30.54 717 VAL C N 1
ATOM 2214 C CA . VAL C 1 52 ? 113.948 30.192 17.452 1.00 28.51 717 VAL C CA 1
ATOM 2215 C C . VAL C 1 52 ? 114.021 30.777 16.061 1.00 27.84 717 VAL C C 1
ATOM 2216 O O . VAL C 1 52 ? 115.112 31.156 15.600 1.00 28.63 717 VAL C O 1
ATOM 2220 N N . LYS C 1 53 ? 112.883 30.865 15.390 1.00 23.52 718 LYS C N 1
ATOM 2221 C CA . LYS C 1 53 ? 112.818 31.372 14.042 1.00 23.20 718 LYS C CA 1
ATOM 2222 C C . LYS C 1 53 ? 112.117 32.695 14.024 1.00 21.25 718 LYS C C 1
ATOM 2223 O O . LYS C 1 53 ? 111.327 32.991 14.918 1.00 20.80 718 LYS C O 1
ATOM 2227 N N . HIS C 1 54 ? 112.446 33.528 13.033 1.00 20.64 719 HIS C N 1
ATOM 2228 C CA . HIS C 1 54 ? 111.981 34.917 12.991 1.00 19.86 719 HIS C CA 1
ATOM 2229 C C . HIS C 1 54 ? 111.460 35.224 11.624 1.00 20.91 719 HIS C C 1
ATOM 2230 O O . HIS C 1 54 ? 112.087 34.879 10.593 1.00 24.11 719 HIS C O 1
ATOM 2237 N N . ILE C 1 55 ? 110.324 35.908 11.585 1.00 20.53 720 ILE C N 1
ATOM 2238 C CA . ILE C 1 55 ? 109.580 36.112 10.356 1.00 21.45 720 ILE C CA 1
ATOM 2239 C C . ILE C 1 55 ? 109.197 37.582 10.223 1.00 20.59 720 ILE C C 1
ATOM 2240 O O . ILE C 1 55 ? 108.581 38.115 11.096 1.00 22.47 720 ILE C O 1
ATOM 2245 N N . LYS C 1 56 ? 109.583 38.241 9.144 1.00 21.53 721 LYS C N 1
ATOM 2246 C CA . LYS C 1 56 ? 109.214 39.650 8.944 1.00 23.64 721 LYS C CA 1
ATOM 2247 C C . LYS C 1 56 ? 107.769 39.742 8.589 1.00 23.11 721 LYS C C 1
ATOM 2248 O O . LYS C 1 56 ? 107.246 38.875 7.823 1.00 23.66 721 LYS C O 1
ATOM 2254 N N . VAL C 1 57 ? 107.107 40.767 9.101 1.00 23.32 722 VAL C N 1
ATOM 2255 C CA . VAL C 1 57 ? 105.702 41.022 8.796 1.00 24.13 722 VAL C CA 1
ATOM 2256 C C . VAL C 1 57 ? 105.651 42.243 7.963 1.00 27.64 722 VAL C C 1
ATOM 2257 O O . VAL C 1 57 ? 105.986 43.317 8.430 1.00 27.64 722 VAL C O 1
ATOM 2261 N N . VAL C 1 58 ? 105.245 42.050 6.698 1.00 26.92 723 VAL C N 1
ATOM 2262 C CA . VAL C 1 58 ? 105.339 43.068 5.649 1.00 29.69 723 VAL C CA 1
ATOM 2263 C C . VAL C 1 58 ? 103.984 43.705 5.400 1.00 30.59 723 VAL C C 1
ATOM 2264 O O . VAL C 1 58 ? 102.958 43.025 5.339 1.00 26.93 723 VAL C O 1
ATOM 2268 N N . GLU C 1 59 ? 103.992 45.019 5.324 1.00 33.48 724 GLU C N 1
ATOM 2269 C CA . GLU C 1 59 ? 102.832 45.809 4.940 1.00 39.29 724 GLU C CA 1
ATOM 2270 C C . GLU C 1 59 ? 103.071 46.376 3.559 1.00 43.41 724 GLU C C 1
ATOM 2271 O O . GLU C 1 59 ? 104.071 47.058 3.341 1.00 43.84 724 GLU C O 1
ATOM 2277 N N . LYS C 1 60 ? 102.184 46.098 2.604 1.00 42.18 725 LYS C N 1
ATOM 2278 C CA . LYS C 1 60 ? 102.321 46.738 1.320 1.00 47.25 725 LYS C CA 1
ATOM 2279 C C . LYS C 1 60 ? 100.942 47.011 0.795 1.00 47.44 725 LYS C C 1
ATOM 2280 O O . LYS C 1 60 ? 100.052 46.178 0.938 1.00 40.52 725 LYS C O 1
ATOM 2286 N N . ASP C 1 61 ? 100.774 48.181 0.187 1.00 50.81 726 ASP C N 1
ATOM 2287 C CA . ASP C 1 61 ? 99.468 48.604 -0.321 1.00 55.18 726 ASP C CA 1
ATOM 2288 C C . ASP C 1 61 ? 98.480 48.494 0.852 1.00 53.36 726 ASP C C 1
ATOM 2289 O O . ASP C 1 61 ? 98.817 48.825 1.997 1.00 53.33 726 ASP C O 1
ATOM 2294 N N . ASN C 1 62 ? 97.297 47.963 0.633 1.00 51.66 727 ASN C N 1
ATOM 2295 C CA . ASN C 1 62 ? 96.324 47.911 1.731 1.00 50.08 727 ASN C CA 1
ATOM 2296 C C . ASN C 1 62 ? 96.518 46.747 2.786 1.00 43.66 727 ASN C C 1
ATOM 2297 O O . ASN C 1 62 ? 95.819 46.687 3.786 1.00 40.65 727 ASN C O 1
ATOM 2299 N N . TRP C 1 63 ? 97.516 45.878 2.608 1.00 38.96 728 TRP C N 1
ATOM 2300 C CA . TRP C 1 63 ? 97.478 44.575 3.269 1.00 33.76 728 TRP C CA 1
ATOM 2301 C C . TRP C 1 63 ? 98.733 44.283 4.050 1.00 31.82 728 TRP C C 1
ATOM 2302 O O . TRP C 1 63 ? 99.753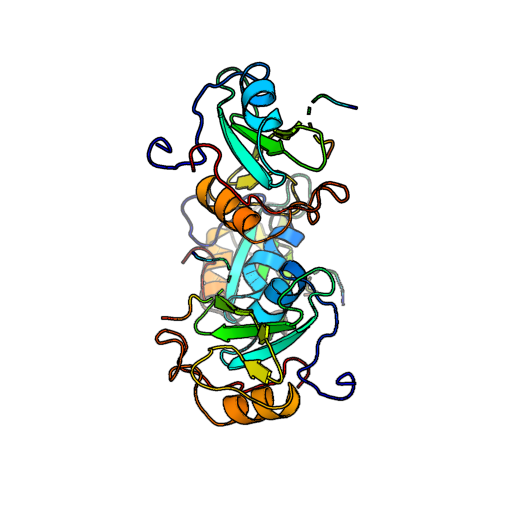 44.973 3.901 1.00 31.40 728 TRP C O 1
ATOM 2313 N N . ILE C 1 64 ? 98.639 43.253 4.888 1.00 28.32 729 ILE C N 1
ATOM 2314 C CA . ILE C 1 64 ? 99.753 42.804 5.722 1.00 26.80 729 ILE C CA 1
ATOM 2315 C C . ILE C 1 64 ? 99.916 41.320 5.522 1.00 25.46 729 ILE C C 1
ATOM 2316 O O . ILE C 1 64 ? 98.911 40.569 5.326 1.00 24.26 729 ILE C O 1
ATOM 2321 N N . HIS C 1 65 ? 101.165 40.867 5.510 1.00 24.49 730 HIS C N 1
ATOM 2322 C CA . HIS C 1 65 ? 101.449 39.461 5.217 1.00 22.67 730 HIS C CA 1
ATOM 2323 C C . HIS C 1 65 ? 102.785 38.984 5.715 1.00 21.02 730 HIS C C 1
ATOM 2324 O O . HIS C 1 65 ? 103.700 39.767 5.879 1.00 22.78 730 HIS C O 1
ATOM 2331 N N . ILE C 1 66 ? 102.907 37.681 5.936 1.00 21.07 731 ILE C N 1
ATOM 2332 C CA . ILE C 1 66 ? 104.252 37.067 5.996 1.00 23.79 731 ILE C CA 1
ATOM 2333 C C . ILE C 1 66 ? 104.738 36.458 4.662 1.00 23.59 731 ILE C C 1
ATOM 2334 O O . ILE C 1 66 ? 105.917 36.480 4.396 1.00 21.54 731 ILE C O 1
ATOM 2339 N N . THR C 1 67 ? 103.807 35.978 3.819 1.00 23.49 732 THR C N 1
ATOM 2340 C CA . THR C 1 67 ? 104.073 35.644 2.440 1.00 27.37 732 THR C CA 1
ATOM 2341 C C . THR C 1 67 ? 102.982 36.271 1.553 1.00 28.95 732 THR C C 1
ATOM 2342 O O . THR C 1 67 ? 101.833 36.351 1.944 1.00 26.42 732 THR C O 1
ATOM 2346 N N . GLU C 1 68 ? 103.362 36.697 0.371 1.00 31.22 733 GLU C N 1
ATOM 2347 C CA . GLU C 1 68 ? 102.423 37.441 -0.496 1.00 35.35 733 GLU C CA 1
ATOM 2348 C C . GLU C 1 68 ? 101.199 36.659 -0.931 1.00 33.89 733 GLU C C 1
ATOM 2349 O O . GLU C 1 68 ? 100.211 37.271 -1.357 1.00 32.84 733 GLU C O 1
ATOM 2355 N N . ALA C 1 69 ? 101.293 35.329 -0.874 1.00 30.18 734 ALA C N 1
ATOM 2356 C CA . ALA C 1 69 ? 100.193 34.410 -1.232 1.00 33.03 734 ALA C CA 1
ATOM 2357 C C . ALA C 1 69 ? 99.051 34.427 -0.238 1.00 29.52 734 ALA C C 1
ATOM 2358 O O . ALA C 1 69 ? 97.970 33.899 -0.507 1.00 29.80 734 ALA C O 1
ATOM 2360 N N . LYS C 1 70 ? 99.275 35.033 0.914 1.00 27.49 735 LYS C N 1
ATOM 2361 C CA . LYS C 1 70 ? 98.235 35.098 1.934 1.00 26.61 735 LYS C CA 1
ATOM 2362 C C . LYS C 1 70 ? 98.237 36.483 2.608 1.00 24.73 735 LYS C C 1
ATOM 2363 O O . LYS C 1 70 ? 99.087 36.768 3.471 1.00 22.45 735 LYS C O 1
ATOM 2369 N N . LYS C 1 71 ? 97.320 37.352 2.181 1.00 24.45 736 LYS C N 1
ATOM 2370 C CA . LYS C 1 71 ? 97.303 38.733 2.644 1.00 25.88 736 LYS C CA 1
ATOM 2371 C C . LYS C 1 71 ? 96.090 39.009 3.515 1.00 27.24 736 LYS C C 1
ATOM 2372 O O . LYS C 1 71 ? 94.992 38.507 3.214 1.00 26.97 736 LYS C O 1
ATOM 2381 N N . PHE C 1 72 ? 96.286 39.848 4.543 1.00 24.79 737 PHE C N 1
ATOM 2382 C CA . PHE C 1 72 ? 95.254 40.148 5.530 1.00 26.14 737 PHE C CA 1
ATOM 2383 C C . PHE C 1 72 ? 94.993 41.649 5.610 1.00 27.67 737 PHE C C 1
ATOM 2384 O O . PHE C 1 72 ? 95.826 42.452 5.196 1.00 28.44 737 PHE C O 1
ATOM 2392 N N . ASP C 1 73 ? 93.846 42.032 6.159 1.00 29.73 738 ASP C N 1
ATOM 2393 C CA . ASP C 1 73 ? 93.521 43.454 6.354 1.00 32.34 738 ASP C CA 1
ATOM 2394 C C . ASP C 1 73 ? 94.108 44.042 7.636 1.00 31.48 738 ASP C C 1
ATOM 2395 O O . ASP C 1 73 ? 94.126 45.266 7.801 1.00 34.29 738 ASP C O 1
ATOM 2400 N N . SER C 1 74 ? 94.572 43.207 8.542 1.00 29.14 739 SER C N 1
ATOM 2401 C CA . SER C 1 74 ? 95.098 43.716 9.861 1.00 29.29 739 SER C CA 1
ATOM 2402 C C . SER C 1 74 ? 96.057 42.737 10.457 1.00 26.94 739 SER C C 1
ATOM 2403 O O . SER C 1 74 ? 96.007 41.533 10.163 1.00 25.31 739 SER C O 1
ATOM 2406 N N . LEU C 1 75 ? 96.944 43.235 11.317 1.00 26.44 740 LEU C N 1
ATOM 2407 C CA . LEU C 1 75 ? 97.826 42.378 12.052 1.00 25.25 740 LEU C CA 1
ATOM 2408 C C . LEU C 1 75 ? 97.034 41.344 12.888 1.00 24.09 740 LEU C C 1
ATOM 2409 O O . LEU C 1 75 ? 97.416 40.193 12.970 1.00 22.68 740 LEU C O 1
ATOM 2414 N N . LEU C 1 76 ? 95.979 41.767 13.529 1.00 25.55 741 LEU C N 1
ATOM 2415 C CA . LEU C 1 76 ? 95.206 40.807 14.368 1.00 29.98 741 LEU C CA 1
ATOM 2416 C C . LEU C 1 76 ? 94.633 39.622 13.549 1.00 27.89 741 LEU C C 1
ATOM 2417 O O . LEU C 1 76 ? 94.654 38.477 13.991 1.00 27.11 741 LEU C O 1
ATOM 2422 N N . GLU C 1 77 ? 94.146 39.902 12.341 1.00 28.22 742 GLU C N 1
ATOM 2423 C CA . GLU C 1 77 ? 93.645 38.837 11.479 1.00 27.79 742 GLU C CA 1
ATOM 2424 C C . GLU C 1 77 ? 94.760 37.896 11.042 1.00 26.59 742 GLU C C 1
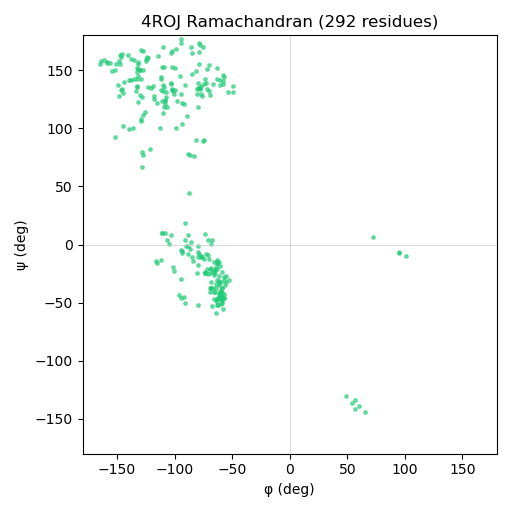ATOM 2425 O O . GLU C 1 77 ? 94.554 36.677 10.984 1.00 22.71 742 GLU C O 1
ATOM 2431 N N . LEU C 1 78 ? 95.933 38.448 10.713 1.00 22.27 743 LEU C N 1
ATOM 2432 C CA . LEU C 1 78 ? 97.052 37.626 10.374 1.00 22.10 743 LEU C CA 1
ATOM 2433 C C .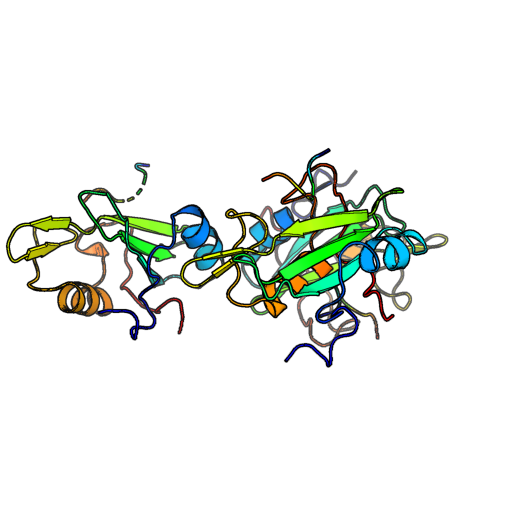 LEU C 1 78 ? 97.406 36.668 11.534 1.00 21.25 743 LEU C C 1
ATOM 2434 O O . LEU C 1 78 ? 97.654 35.446 11.340 1.00 19.41 743 LEU C O 1
ATOM 2439 N N . VAL C 1 79 ? 97.537 37.239 12.726 1.00 19.87 744 VAL C N 1
ATOM 2440 C CA . VAL C 1 79 ? 97.928 36.436 13.887 1.00 19.58 744 VAL C CA 1
ATOM 2441 C C . VAL C 1 79 ? 96.854 35.353 14.170 1.00 20.69 744 VAL C C 1
ATOM 2442 O O . VAL C 1 79 ? 97.194 34.167 14.358 1.00 20.94 744 VAL C O 1
ATOM 2446 N N . GLU C 1 80 ? 95.593 35.757 14.160 1.00 22.76 745 GLU C N 1
ATOM 2447 C CA . GLU C 1 80 ? 94.502 34.811 14.361 1.00 25.25 745 GLU C CA 1
ATOM 2448 C C . GLU C 1 80 ? 94.488 33.681 13.325 1.00 24.69 745 GLU C C 1
ATOM 2449 O O . GLU C 1 80 ? 94.108 32.544 13.645 1.00 26.26 745 GLU C O 1
ATOM 2455 N N . TYR C 1 81 ? 94.824 33.979 12.075 1.00 23.14 746 TYR C N 1
ATOM 2456 C CA . TYR C 1 81 ? 94.866 32.944 11.043 1.00 21.22 746 TYR C CA 1
ATOM 2457 C C . TYR C 1 81 ? 95.942 31.894 11.434 1.00 21.81 746 TYR C C 1
ATOM 2458 O O . TYR C 1 81 ? 95.706 30.678 11.441 1.00 19.90 746 TYR C O 1
ATOM 2467 N N . TYR C 1 82 ? 97.153 32.352 11.728 1.00 19.37 747 TYR C N 1
ATOM 2468 C CA . TYR C 1 82 ? 98.206 31.361 12.006 1.00 19.35 747 TYR C CA 1
ATOM 2469 C C . TYR C 1 82 ? 98.172 30.741 13.387 1.00 19.15 747 TYR C C 1
ATOM 2470 O O . TYR C 1 82 ? 98.916 29.765 13.633 1.00 20.61 747 TYR C O 1
ATOM 2479 N N . GLN C 1 83 ? 97.298 31.270 14.284 1.00 19.92 748 GLN C N 1
ATOM 2480 C CA . GLN C 1 83 ? 97.048 30.620 15.544 1.00 23.05 748 GLN C CA 1
ATOM 2481 C C . GLN C 1 83 ? 96.424 29.243 15.258 1.00 23.37 748 GLN C C 1
ATOM 2482 O O . GLN C 1 83 ? 96.527 28.281 16.087 1.00 26.08 748 GLN C O 1
ATOM 2488 N N . CYS C 1 84 ? 95.684 29.157 14.159 1.00 22.74 749 CYS C N 1
ATOM 2489 C CA . CYS C 1 84 ? 94.989 27.870 13.855 1.00 23.78 749 CYS C CA 1
ATOM 2490 C C . CYS C 1 84 ? 95.448 27.126 12.592 1.00 23.66 749 CYS C C 1
ATOM 2491 O O . CYS C 1 84 ? 95.079 25.953 12.439 1.00 22.94 749 CYS C O 1
ATOM 2494 N N . HIS C 1 85 ? 96.178 27.813 11.703 1.00 23.03 750 HIS C N 1
ATOM 2495 C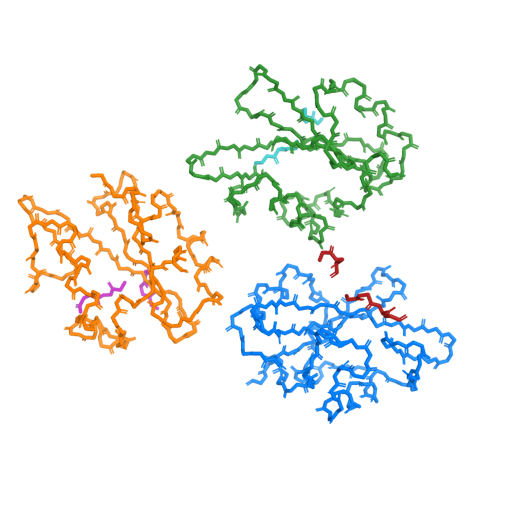 CA . HIS C 1 85 ? 96.700 27.279 10.405 1.00 22.38 750 HIS C CA 1
ATOM 2496 C C . HIS C 1 85 ? 98.225 27.258 10.435 1.00 22.31 750 HIS C C 1
ATOM 2497 O O . HIS C 1 85 ? 98.849 28.272 10.749 1.00 22.13 750 HIS C O 1
ATOM 2504 N N . SER C 1 86 ? 98.803 26.089 10.247 1.00 21.98 751 SER C N 1
ATOM 2505 C CA . SER C 1 86 ? 100.233 25.919 10.386 1.00 22.85 751 SER C CA 1
ATOM 2506 C C . SER C 1 86 ? 100.959 26.870 9.436 1.00 22.33 751 SER C C 1
ATOM 2507 O O . SER C 1 86 ? 100.516 27.067 8.280 1.00 20.15 751 SER C O 1
ATOM 2510 N N . LEU C 1 87 ? 102.090 27.365 9.927 1.00 22.06 752 LEU C N 1
ATOM 2511 C CA . LEU C 1 87 ? 102.996 28.205 9.168 1.00 23.86 752 LEU C CA 1
ATOM 2512 C C . LEU C 1 87 ? 103.584 27.453 7.981 1.00 24.43 752 LEU C C 1
ATOM 2513 O O . LEU C 1 87 ? 104.156 28.094 7.061 1.00 24.15 752 LEU C O 1
ATOM 2518 N N . LYS C 1 88 ? 103.470 26.120 7.978 1.00 25.57 753 LYS C N 1
ATOM 2519 C CA . LYS C 1 88 ? 103.994 25.296 6.890 1.00 27.97 753 LYS C CA 1
ATOM 2520 C C . LYS C 1 88 ? 103.417 25.763 5.533 1.00 27.99 753 LYS C C 1
ATOM 2521 O O . LYS C 1 88 ? 104.030 25.560 4.490 1.00 28.11 753 LYS C O 1
ATOM 2527 N N . GLU C 1 89 ? 102.239 26.356 5.532 1.00 26.77 754 GLU C N 1
ATOM 2528 C CA A GLU C 1 89 ? 101.610 26.891 4.310 0.50 28.42 754 GLU C CA 1
ATOM 2529 C CA B GLU C 1 89 ? 101.701 26.763 4.236 0.50 28.87 754 GLU C CA 1
ATOM 2530 C C . GLU C 1 89 ? 102.553 27.878 3.626 1.00 29.09 754 GLU C C 1
ATOM 2531 O O . GLU C 1 89 ? 102.562 27.980 2.427 1.00 30.69 754 GLU C O 1
ATOM 2542 N N . SER C 1 90 ? 103.274 28.648 4.456 1.00 28.65 755 SER C N 1
ATOM 2543 C CA . SER C 1 90 ? 104.241 29.690 4.024 1.00 28.75 755 SER C CA 1
ATOM 2544 C C . SER C 1 90 ? 105.692 29.196 3.993 1.00 28.67 755 SER C C 1
ATOM 2545 O O . SER C 1 90 ? 106.475 29.518 3.080 1.00 29.74 755 SER C O 1
ATOM 2548 N N . PHE C 1 91 ? 106.097 28.464 5.028 1.00 27.03 756 PHE C N 1
ATOM 2549 C CA . PHE C 1 91 ? 107.459 27.996 5.168 1.00 28.61 756 PHE C CA 1
ATOM 2550 C C . PHE C 1 91 ? 107.478 26.491 5.454 1.00 30.28 756 PHE C C 1
ATOM 2551 O O . PHE C 1 91 ? 107.150 26.068 6.557 1.00 31.19 756 PHE C O 1
ATOM 2559 N N . LYS C 1 92 ? 107.854 25.680 4.503 1.00 32.56 757 LYS C N 1
ATOM 2560 C CA . LYS C 1 92 ? 107.530 24.256 4.612 1.00 37.52 757 LYS C CA 1
ATOM 2561 C C . LYS C 1 92 ? 108.247 23.557 5.787 1.00 40.46 757 LYS C C 1
ATOM 2562 O O . LYS C 1 92 ? 107.733 22.578 6.257 1.00 46.95 757 LYS C O 1
ATOM 2568 N N . GLN C 1 93 ? 109.409 24.055 6.242 1.00 39.43 758 GLN C N 1
ATOM 2569 C CA . GLN C 1 93 ? 110.160 23.462 7.403 1.00 43.39 758 GLN C CA 1
ATOM 2570 C C . GLN C 1 93 ? 109.756 24.107 8.754 1.00 42.55 758 GLN C C 1
ATOM 2571 O O . GLN C 1 93 ? 110.507 24.035 9.773 1.00 46.38 758 GLN C O 1
ATOM 2573 N N . LEU C 1 94 ? 108.602 24.773 8.777 1.00 32.48 759 LEU C N 1
ATOM 2574 C CA . LEU C 1 94 ? 108.146 25.410 9.996 1.00 30.57 759 LEU C CA 1
ATOM 2575 C C . LEU C 1 94 ? 106.709 24.920 10.231 1.00 29.30 759 LEU C C 1
ATOM 2576 O O . LEU C 1 94 ? 105.698 25.693 10.197 1.00 27.32 759 LEU C O 1
ATOM 2581 N N . ASP C 1 95 ? 106.620 23.628 10.511 1.00 27.92 760 ASP C N 1
ATOM 2582 C CA . ASP C 1 95 ? 105.295 23.026 10.628 1.00 30.46 760 ASP C CA 1
ATOM 2583 C C . ASP C 1 95 ? 104.752 23.178 12.042 1.00 27.69 760 ASP C C 1
ATOM 2584 O O . ASP C 1 95 ? 104.740 22.222 12.824 1.00 28.43 760 ASP C O 1
ATOM 2589 N N . THR C 1 96 ? 104.288 24.367 12.342 1.00 24.79 761 THR C N 1
ATOM 2590 C CA . THR C 1 96 ? 103.641 24.662 13.614 1.00 24.94 761 THR C CA 1
ATOM 2591 C C . THR C 1 96 ? 102.688 25.831 13.445 1.00 25.56 761 THR C C 1
ATOM 2592 O O . THR C 1 96 ? 102.914 26.721 12.604 1.00 23.21 761 THR C O 1
ATOM 2596 N N . THR C 1 97 ? 101.600 25.836 14.245 1.00 25.27 762 THR C N 1
ATOM 2597 C CA . THR C 1 97 ? 100.793 27.054 14.425 1.00 22.76 762 THR C CA 1
ATOM 2598 C C . THR C 1 97 ? 101.493 27.976 15.413 1.00 22.33 762 THR C C 1
ATOM 2599 O O . THR C 1 97 ? 102.497 27.590 16.096 1.00 24.72 762 THR C O 1
ATOM 2603 N N . LEU C 1 98 ? 100.939 29.162 15.550 1.00 20.40 763 LEU C N 1
ATOM 2604 C CA . LEU C 1 98 ? 101.287 30.084 16.621 1.00 19.81 763 LEU C CA 1
ATOM 2605 C C . LEU C 1 98 ? 100.472 29.557 17.790 1.00 22.06 763 LEU C C 1
ATOM 2606 O O . LEU C 1 98 ? 99.306 29.903 17.928 1.00 22.38 763 LEU C O 1
ATOM 2611 N N . LYS C 1 99 ? 101.067 28.646 18.566 1.00 24.18 764 LYS C N 1
ATOM 2612 C CA . LYS C 1 99 ? 100.348 27.777 19.443 1.00 27.65 764 LYS C CA 1
ATOM 2613 C C . LYS C 1 99 ? 100.191 28.340 20.858 1.00 28.74 764 LYS C C 1
ATOM 2614 O O . LYS C 1 99 ? 99.100 28.283 21.412 1.00 27.47 764 LYS C O 1
ATOM 2619 N N . TYR C 1 100 ? 101.275 28.887 21.428 1.00 26.97 765 TYR C N 1
ATOM 2620 C CA . TYR C 1 100 ? 101.322 29.310 22.818 1.00 29.12 765 TYR C CA 1
ATOM 2621 C C . TYR C 1 100 ? 101.851 30.761 22.881 1.00 28.08 765 TYR C C 1
ATOM 2622 O O . TYR C 1 100 ? 103.040 30.994 22.598 1.00 28.66 765 TYR C O 1
ATOM 2631 N N . PRO C 1 101 ? 100.980 31.733 23.195 1.00 29.42 766 PRO C N 1
ATOM 2632 C CA . PRO C 1 101 ? 101.530 33.077 23.399 1.00 27.85 766 PRO C CA 1
ATOM 2633 C C . PRO C 1 101 ? 102.580 33.075 24.490 1.00 29.42 766 PRO C C 1
ATOM 2634 O O . PRO C 1 101 ? 102.440 32.394 25.501 1.00 28.38 766 PRO C O 1
ATOM 2638 N N . TYR C 1 102 ? 103.651 33.835 24.287 1.00 26.11 767 TYR C N 1
ATOM 2639 C CA . TYR C 1 102 ? 104.775 33.739 25.214 1.00 28.69 767 TYR C CA 1
ATOM 2640 C C . TYR C 1 102 ? 104.401 34.114 26.638 1.00 29.74 767 TYR C C 1
ATOM 2641 O O . TYR C 1 102 ? 104.982 33.556 27.558 1.00 32.86 767 TYR C O 1
ATOM 2650 N N . LYS C 1 103 ? 103.494 35.071 26.842 1.00 33.04 768 LYS C N 1
ATOM 2651 C CA . LYS C 1 103 ? 103.114 35.462 28.234 1.00 38.38 768 LYS C CA 1
ATOM 2652 C C . LYS C 1 103 ? 102.343 34.333 28.917 1.00 45.16 768 LYS C C 1
ATOM 2653 O O . LYS C 1 103 ? 102.483 34.113 30.123 1.00 51.00 768 LYS C O 1
ATOM 2659 N N . SER C 1 104 ? 101.502 33.637 28.168 1.00 45.78 769 SER C N 1
ATOM 2660 C CA . SER C 1 104 ? 100.814 32.464 28.706 1.00 54.69 769 SER C CA 1
ATOM 2661 C C . SER C 1 104 ? 101.852 31.433 29.095 1.00 55.11 769 SER C C 1
ATOM 2662 O O . SER C 1 104 ? 101.701 30.797 30.112 1.00 58.46 769 SER C O 1
ATOM 2665 N N . PRO D 2 6 ? 86.938 31.915 18.184 1.00 70.88 331 PRO D N 1
ATOM 2666 C CA . PRO D 2 6 ? 88.377 31.938 18.390 1.00 67.27 331 PRO D CA 1
ATOM 2667 C C . PRO D 2 6 ? 89.101 30.696 18.932 1.00 57.57 331 PRO D C 1
ATOM 2668 O O . PRO D 2 6 ? 90.336 30.705 18.901 1.00 59.90 331 PRO D O 1
ATOM 2672 N N . PRO D 2 7 ? 88.391 29.644 19.458 1.00 50.71 332 PRO D N 1
ATOM 2673 C CA . PRO D 2 7 ? 89.264 28.457 19.638 1.00 37.99 332 PRO D CA 1
ATOM 2674 C C . PRO D 2 7 ? 89.418 27.793 18.264 1.00 29.42 332 PRO D C 1
ATOM 2675 O O . PRO D 2 7 ? 88.532 27.953 17.377 1.00 29.65 332 PRO D O 1
ATOM 2679 N N . CYS D 2 8 ? 90.483 27.055 18.064 1.00 25.74 333 CYS D N 1
ATOM 2680 C CA . CYS D 2 8 ? 90.709 26.445 16.739 1.00 27.01 333 CYS D CA 1
ATOM 2681 C C . CYS D 2 8 ? 89.648 25.364 16.425 1.00 26.06 333 CYS D C 1
ATOM 2682 O O . CYS D 2 8 ? 89.242 25.191 15.260 1.00 22.39 333 CYS D O 1
ATOM 2701 N N . MET D 2 10 ? 85.962 23.476 17.996 1.00 26.58 335 MET D N 1
ATOM 2702 C CA . MET D 2 10 ? 84.780 23.833 18.800 1.00 24.55 335 MET D CA 1
ATOM 2703 C C . MET D 2 10 ? 85.035 23.346 20.225 1.00 21.84 335 MET D C 1
ATOM 2704 O O . MET D 2 10 ? 85.528 22.228 20.430 1.00 23.63 335 MET D O 1
ATOM 2709 N N . ASP D 2 11 ? 84.770 24.211 21.190 1.00 28.78 336 ASP D N 1
ATOM 2710 C CA . ASP D 2 11 ? 84.935 23.874 22.603 1.00 30.63 336 ASP D CA 1
ATOM 2711 C C . ASP D 2 11 ? 83.659 23.051 23.003 1.00 31.36 336 ASP D C 1
ATOM 2712 O O . ASP D 2 11 ? 82.490 23.378 22.623 1.00 30.20 336 ASP D O 1
ATOM 2717 N N . VAL D 2 12 ? 83.894 21.978 23.705 1.00 36.90 337 VAL D N 1
ATOM 2718 C CA . VAL D 2 12 ? 82.796 21.176 24.201 1.00 36.00 337 VAL D CA 1
ATOM 2719 C C . VAL D 2 12 ? 82.384 21.722 25.602 1.00 37.06 337 VAL D C 1
ATOM 2720 O O . VAL D 2 12 ? 83.159 21.575 26.556 1.00 32.57 337 VAL D O 1
ATOM 2724 N N . ILE D 2 13 ? 81.202 22.339 25.711 1.00 34.32 338 ILE D N 1
ATOM 2725 C CA . ILE D 2 13 ? 80.667 22.733 27.038 1.00 41.18 338 ILE D CA 1
ATOM 2726 C C . ILE D 2 13 ? 80.560 21.530 27.997 1.00 35.25 338 ILE D C 1
ATOM 2727 O O . ILE D 2 13 ? 81.018 21.597 29.137 1.00 33.96 338 ILE D O 1
ATOM 2733 N N . PRO E 2 6 ? 88.911 27.256 -20.669 1.00 79.38 331 PRO E N 1
ATOM 2734 C CA . PRO E 2 6 ? 88.608 28.682 -20.794 1.00 78.58 331 PRO E CA 1
ATOM 2735 C C . PRO E 2 6 ? 89.841 29.622 -20.927 1.00 65.64 331 PRO E C 1
ATOM 2736 O O . PRO E 2 6 ? 90.970 29.233 -20.611 1.00 57.88 331 PRO E O 1
ATOM 2740 N N . PRO E 2 7 ? 89.616 30.857 -21.429 1.00 47.96 332 PRO E N 1
ATOM 2741 C CA . PRO E 2 7 ? 90.654 31.879 -21.397 1.00 43.07 332 PRO E CA 1
ATOM 2742 C C . PRO E 2 7 ? 90.693 32.456 -19.971 1.00 32.57 332 PRO E C 1
ATOM 2743 O O . PRO E 2 7 ? 89.767 32.218 -19.179 1.00 38.31 332 PRO E O 1
ATOM 2747 N N . CYS E 2 8 ? 91.753 33.182 -19.655 1.00 30.12 333 CYS E N 1
ATOM 2748 C CA . CYS E 2 8 ? 91.950 33.636 -18.295 1.00 28.76 333 CYS E CA 1
ATOM 2749 C C . CYS E 2 8 ? 90.969 34.767 -17.994 1.00 30.05 333 CYS E C 1
ATOM 2750 O O . CYS E 2 8 ? 90.543 34.918 -16.882 1.00 27.31 333 CYS E O 1
ATOM 2769 N N . MET E 2 10 ? 87.388 36.962 -19.582 1.00 30.86 335 MET E N 1
ATOM 2770 C CA . MET E 2 10 ? 86.190 36.661 -20.388 1.00 33.58 335 MET E CA 1
ATOM 2771 C C . MET E 2 10 ? 86.387 37.179 -21.815 1.00 28.66 335 MET E C 1
ATOM 2772 O O . MET E 2 10 ? 86.987 38.257 -22.040 1.00 25.76 335 MET E O 1
ATOM 2777 N N . ASP E 2 11 ? 85.954 36.362 -22.776 1.00 35.93 336 ASP E N 1
ATOM 2778 C CA . ASP E 2 11 ? 85.870 36.779 -24.189 1.00 48.21 336 ASP E CA 1
ATOM 2779 C C . ASP E 2 11 ? 84.627 37.604 -24.399 1.00 39.10 336 ASP E C 1
ATOM 2780 O O . ASP E 2 11 ? 83.561 37.231 -23.915 1.00 44.37 336 ASP E O 1
ATOM 2785 N N . VAL E 2 12 ? 84.738 38.666 -25.172 1.00 52.14 337 VAL E N 1
ATOM 2786 C CA . VAL E 2 12 ? 83.579 39.557 -25.363 1.00 61.25 337 VAL E CA 1
ATOM 2787 C C . VAL E 2 12 ? 82.559 38.995 -26.411 1.00 64.31 337 VAL E C 1
ATOM 2788 O O . VAL E 2 12 ? 82.885 38.797 -27.594 1.00 63.32 337 VAL E O 1
ATOM 2792 N N . ILE E 2 13 ? 81.335 38.732 -25.958 1.00 53.95 338 ILE E N 1
ATOM 2793 N N . PRO F 2 6 ? 122.168 29.812 7.955 1.00 72.31 331 PRO F N 1
ATOM 2794 C CA . PRO F 2 6 ? 120.758 30.250 7.777 1.00 72.00 331 PRO F CA 1
ATOM 2795 C C . PRO F 2 6 ? 120.650 31.794 7.690 1.00 66.63 331 PRO F C 1
ATOM 2796 O O . PRO F 2 6 ? 121.508 32.475 8.261 1.00 59.88 331 PRO F O 1
ATOM 2800 N N . PRO F 2 7 ? 119.620 32.351 6.975 1.00 50.77 332 PRO F N 1
ATOM 2801 C CA . PRO F 2 7 ? 119.490 33.812 6.988 1.00 40.83 332 PRO F CA 1
ATOM 2802 C C . PRO F 2 7 ? 118.841 34.286 8.300 1.00 32.17 332 PRO F C 1
ATOM 2803 O O . PRO F 2 7 ? 118.306 33.469 9.043 1.00 32.99 332 PRO F O 1
ATOM 2807 N N . CYS F 2 8 ? 118.807 35.601 8.522 1.00 28.33 333 CYS F N 1
ATOM 2808 C CA . CYS F 2 8 ? 118.334 36.156 9.788 1.00 27.38 333 CYS F CA 1
ATOM 2809 C C . CYS F 2 8 ? 116.795 35.949 10.018 1.00 26.11 333 CYS F C 1
ATOM 2810 O O . CYS F 2 8 ? 116.369 35.629 11.131 1.00 27.04 333 CYS F O 1
ATOM 2829 N N . MET F 2 10 ? 113.213 34.165 8.082 1.00 27.79 335 MET F N 1
ATOM 2830 C CA . MET F 2 10 ? 112.756 33.099 7.172 1.00 29.92 335 MET F CA 1
ATOM 2831 C C . MET F 2 10 ? 112.666 33.688 5.757 1.00 26.90 335 MET F C 1
ATOM 2832 O O . MET F 2 10 ? 112.111 34.784 5.519 1.00 29.92 335 MET F O 1
ATOM 2837 N N . ASP F 2 11 ? 113.294 32.962 4.830 1.00 38.21 336 ASP F N 1
ATOM 2838 C CA . ASP F 2 11 ? 113.461 33.432 3.493 1.00 43.49 336 ASP F CA 1
ATOM 2839 C C . ASP F 2 11 ? 112.160 33.167 2.752 1.00 45.44 336 ASP F C 1
ATOM 2840 O O . ASP F 2 11 ? 111.557 32.065 2.879 1.00 38.61 336 ASP F O 1
ATOM 2845 N N . VAL F 2 12 ? 111.719 34.196 2.027 1.00 46.50 337 VAL F N 1
ATOM 2846 C CA . VAL F 2 12 ? 110.505 34.094 1.205 1.00 54.27 337 VAL F CA 1
ATOM 2847 C C . VAL F 2 12 ? 110.933 34.128 -0.271 1.00 62.01 337 VAL F C 1
ATOM 2848 O O . VAL F 2 12 ? 110.467 33.308 -1.047 1.00 57.75 337 VAL F O 1
#

Foldseek 3Di:
DCPPPLQEDEADDDVRVQVQPLPDDFLEKHKYADPVDQQGIKIWTHHDRGIDIATWHDDDQWIGSDPVDTHNDPVVHLVVQCPAAPCVPPVVGGHGNDHRSND/DCPPPLQEDEADDDVNLFVLQQVDDFLEKHKYADPPDQQGIWIWTDHDRGIDIFGWHDDDQWIDSDPVDTDRDPVVRLVVQCPAACVVPDDPRGYGNPHRSRD/DCPPDLQEDEADDPVVLFVLQLVDDFLEKHKYADVVDQQGIWIWTHHDNGIDIFGWHDDDQWIDSDPVDTDNDPVVRLVVQCPPACCVVPVVRGHGNPHRSND/DPVDDDD/DPVDDD/DPVPDD

Organism: Homo sapiens (NCBI:txid9606)

B-factor: mean 35.89, std 12.38, range [17.33, 86.5]

InterPro domains:
  IPR000219 Dbl homology domain [PF00621] (203-374)
  IPR000219 Dbl homology domain [PS50010] (198-376)
  IPR000219 Dbl homology domain [SM00325] (202-375)
  IPR000219 Dbl homology domain [cd00160] (199-374)
  IPR000980 SH2 domain [PF00017] (673-747)
  IPR000980 SH2 domain [PS50001] (673-767)
  IPR000980 SH2 domain [SM00252] (671-753)
  IPR001331 Guanine-nucleotide dissociation stimulator, CDC24, conserved site [PS00741] (325-350)
  IPR001452 SH3 domain [PF07653] (591-650)
  IPR001452 SH3 domain [PF07653] (826-874)
  IPR001452 SH3 domain [PR00452] (819-829)
  IPR001452 SH3 domain [PR00452] (833-848)
  IPR001452 SH3 domain [PR00452] (852-861)
  IPR001452 SH3 domain [PR00452] (863-875)
  IPR001452 SH3 domain [PS50002] (586-652)
  IPR001452 SH3 domain [PS50002] (816-877)
  IPR001452 SH3 domain [SM00326] (589-651)
  IPR001452 SH3 domain [SM00326] (819-876)
  IPR001715 Calponin homology domain [PS50021] (1-120)
  IPR001715 Calponin homology domain [SM00033] (3-115)

Secondary structure (P-SEA, 3-state):
cccccccccccccaaaaaaacccccccccbbbbbccccccbbbbbbcccbbbbbbbbbcccccccccccccccaaaaaaaaaccccccccccccccccccccc/cccccccccccccaaaaaaaaccccccccbbbbbccccccbbbbbbcccbbbbbbbbbcccccccccccccccaaaaaaaacccccccccccccccccccccc/cccccccccccccaaaaaaaaccccccccbbbbbccccccbbbbbbcccbbbbbbbbbcccccccccccccccaaaaaaaacccccccccccccccccccccc/ccccccc/cccccc/cccccc

CATH classification: 3.30.505.10

Sequence (328 aa):
DYTAYPWFAGNNMERQQTDNLLKSHASGTYLIRERPAEAERFAISIKFNNDDEVKHIKVVEKDNWIHITEAKKFDSLLELVEYYQCHSLKESSFKKQQLDTTLKYPYKSDYTAYPWFAGNMERQQTDNLLKSHASGTYLIREERPAEAERFAISIKFNNDDEVKHIKVVEKDNWIHITEAKKFDSLLELVEYYQCHSLKESFFKKQQLDTTLKYPYKSDYTAYPWFAGNNMERQQQTDNLLKSHASGTYLIRERPAEAERFAISIKFNNDDEVKHIKVVEKDNWIHITEAKKFDSLLELVEYYQCHSLKEESFKQLDTTLKYPYKSPPCMDVIPPCMDVPPCMDV

GO terms:
  GO:0005515 protein binding (F, IPI)
  GO:0007165 signal transduction (P, TAS)
  GO:0005085 guanyl-n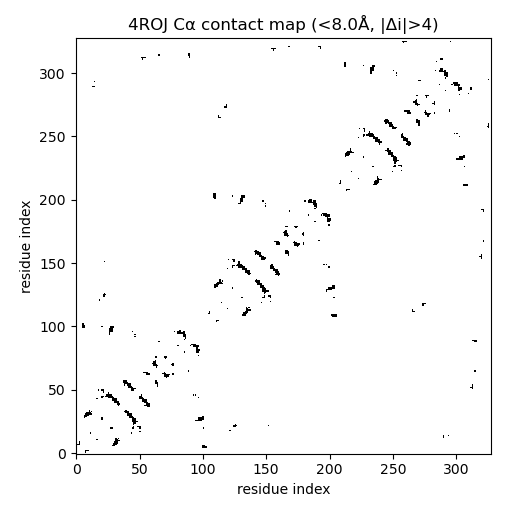ucleotide exchange factor activity (F, EXP)
  GO:0005085 guanyl-nucleotide exchange factor activity (F, TAS)
  GO:0038095 Fc-epsilon receptor signaling pathway (P, TAS)
  GO:0038096 Fc-gamma receptor signaling pathway involved in phagocytosis (P, TAS)
  GO:0005829 cytosol (C, TAS)
  GO:0030168 platelet activation (P, TAS)
  GO:0051056 regulation of small GTPase mediated signal transduction (P, TAS)
  GO:0048010 vascular endothelial growth factor receptor signaling pathway (P, TAS)
  GO:0071466 cellular response to xenobiotic stimulus (P, TAS)
  GO:0001784 phosphotyrosine residue binding (F, IPI)